Protein 6PYO (pdb70)

Structure (mmCIF, N/CA/C/O backbone):
data_6PYO
#
_entry.id   6PYO
#
_cell.length_a   104.860
_cell.length_b   71.780
_cell.length_c   74.840
_cell.angle_alpha   90.000
_cell.angle_beta   109.761
_cell.angle_gamma   90.000
#
_symmetry.space_group_name_H-M   'C 1 2 1'
#
loop_
_entity.id
_entity.type
_entity.pdbx_description
1 polymer 'cDNA FLJ56608, highly similar to Homo sapiens chloride channel, calcium activated, family member 1 (CLCA1), mRNA'
2 non-polymer 'CALCIUM ION'
3 water water
#
loop_
_atom_site.group_PDB
_atom_site.id
_atom_site.type_symbol
_atom_site.label_atom_id
_atom_site.label_alt_id
_atom_site.label_comp_id
_atom_site.label_asym_id
_atom_site.label_entity_id
_atom_site.label_seq_id
_atom_site.pdbx_PDB_ins_code
_atom_site.Cartn_x
_atom_site.Cartn_y
_atom_site.Cartn_z
_atom_site.occupancy
_atom_site.B_iso_or_equiv
_atom_site.auth_seq_id
_atom_site.auth_comp_id
_atom_site.auth_asym_id
_atom_site.auth_atom_id
_atom_site.pdbx_PDB_model_num
ATOM 1 N N . GLU A 1 1 ? 12.74201 38.23742 10.38453 1.000 37.02960 299 GLU A N 1
ATOM 2 C CA . GLU A 1 1 ? 12.02371 38.73480 9.22268 1.000 34.94053 299 GLU A CA 1
ATOM 3 C C . GLU A 1 1 ? 12.59201 39.98852 8.56763 1.000 37.68906 299 GLU A C 1
ATOM 4 O O . GLU A 1 1 ? 13.35112 40.72772 9.17759 1.000 37.33178 299 GLU A O 1
ATOM 15 N N . THR A 1 2 ? 12.21603 40.22892 7.30936 1.000 34.21295 300 THR A N 1
ATOM 16 C CA . THR A 1 2 ? 12.58549 41.48661 6.69083 1.000 41.04026 300 THR A CA 1
ATOM 17 C C . THR A 1 2 ? 11.79271 42.61218 7.35006 1.000 39.56112 300 THR A C 1
ATOM 18 O O . THR A 1 2 ? 10.84715 42.37884 8.11091 1.000 35.61559 300 THR A O 1
ATOM 29 N N . GLY A 1 3 ? 12.22461 43.85174 7.08458 1.000 40.59237 301 GLY A N 1
ATOM 30 C CA . GLY A 1 3 ? 11.57916 45.00240 7.68434 1.000 42.34805 301 GLY A CA 1
ATOM 31 C C . GLY A 1 3 ? 10.12093 45.12670 7.31706 1.000 41.64540 301 GLY A C 1
ATOM 32 O O . GLY A 1 3 ? 9.34756 45.73224 8.07051 1.000 40.68793 301 GLY A O 1
ATOM 36 N N . ILE A 1 4 ? 9.71253 44.49142 6.22014 1.000 38.14927 302 ILE A N 1
ATOM 37 C CA . ILE A 1 4 ? 8.36783 44.62882 5.68800 1.000 43.04984 302 ILE A CA 1
ATOM 38 C C . ILE A 1 4 ? 7.50511 43.39970 5.92195 1.000 36.14700 302 ILE A C 1
ATOM 39 O O . ILE A 1 4 ? 6.34914 43.40098 5.50322 1.000 32.26554 302 ILE A O 1
ATOM 55 N N . GLY A 1 5 ? 8.00914 42.37951 6.60497 1.000 31.59777 303 GLY A N 1
ATOM 56 C CA . GLY A 1 5 ? 7.17817 41.29279 7.05876 1.000 34.05226 303 GLY A CA 1
ATOM 57 C C . GLY A 1 5 ? 7.27343 40.00221 6.28722 1.000 35.46362 303 GLY A C 1
ATOM 58 O O . GLY A 1 5 ? 6.32234 39.19222 6.33075 1.000 28.31963 303 GLY A O 1
ATOM 62 N N . GLN A 1 6 ? 8.38494 39.78521 5.58321 1.000 35.31815 304 GLN A N 1
ATOM 63 C CA . GLN A 1 6 ? 8.69515 38.52534 4.91847 1.000 33.03855 304 GLN A CA 1
ATOM 64 C C . GLN A 1 6 ? 9.57875 37.66166 5.80299 1.000 28.13407 304 GLN A C 1
ATOM 65 O O . GLN A 1 6 ? 10.54657 38.13736 6.41563 1.000 27.04238 304 GLN A O 1
ATOM 79 N N . ARG A 1 7 ? 9.17259 36.41226 5.92376 1.000 31.99948 305 ARG A N 1
ATOM 80 C CA . ARG A 1 7 ? 9.91353 35.42833 6.68196 1.000 32.30090 305 ARG A CA 1
ATOM 81 C C . ARG A 1 7 ? 11.29709 35.24981 6.08550 1.000 36.45434 305 ARG A C 1
ATOM 82 O O . ARG A 1 7 ? 11.44986 35.22846 4.87584 1.000 32.54623 305 ARG A O 1
ATOM 103 N N . ILE A 1 8 ? 12.29422 35.08072 6.94767 1.000 32.26324 306 ILE A N 1
ATOM 104 C CA . ILE A 1 8 ? 13.64409 34.70498 6.56247 1.000 36.43916 306 ILE A CA 1
ATOM 105 C C . ILE A 1 8 ? 13.93260 33.35584 7.19462 1.000 34.90478 306 ILE A C 1
ATOM 106 O O . ILE A 1 8 ? 13.82163 33.21755 8.40483 1.000 32.86487 306 ILE A O 1
ATOM 122 N N . VAL A 1 9 ? 14.33669 32.38128 6.39762 1.000 31.65684 307 VAL A N 1
ATOM 123 C CA . VAL A 1 9 ? 14.54216 31.02457 6.88189 1.000 34.15516 307 VAL A CA 1
ATOM 124 C C . VAL A 1 9 ? 15.77016 30.47120 6.20369 1.000 36.29927 307 VAL A C 1
ATOM 125 O O . VAL A 1 9 ? 15.93814 30.64686 5.00056 1.000 37.14702 307 VAL A O 1
ATOM 138 N N . CYS A 1 10 ? 16.62697 29.81899 6.97623 1.000 31.23000 308 CYS A N 1
ATOM 139 C CA . CYS A 1 10 ? 17.76831 29.10484 6.45016 1.000 35.31538 308 CYS A CA 1
ATOM 140 C C . CYS A 1 10 ? 17.66793 27.66466 6.90970 1.000 31.08550 308 CYS A C 1
ATOM 141 O O . CYS A 1 10 ? 17.62619 27.39812 8.11003 1.000 36.59906 308 CYS A O 1
ATOM 149 N N . LEU A 1 11 ? 17.55391 26.75639 5.95761 1.000 35.11094 309 LEU A N 1
ATOM 150 C CA . LEU A 1 11 ? 17.72583 25.34777 6.24386 1.000 36.65928 309 LEU A CA 1
ATOM 151 C C . LEU A 1 11 ? 19.19516 25.08914 6.53829 1.000 35.67181 309 LEU A C 1
ATOM 152 O O . LEU A 1 11 ? 20.08301 25.50464 5.77446 1.000 36.46997 309 LEU A O 1
ATOM 168 N N . VAL A 1 12 ? 19.45339 24.40891 7.64098 1.000 33.42742 310 VAL A N 1
ATOM 169 C CA . VAL A 1 12 ? 20.79342 23.98877 8.02296 1.000 40.50234 310 VAL A CA 1
ATOM 170 C C . VAL A 1 12 ? 20.74278 22.47637 8.17839 1.000 35.27493 310 VAL A C 1
ATOM 171 O O . VAL A 1 12 ? 20.04465 21.94584 9.05795 1.000 35.81453 310 VAL A O 1
ATOM 184 N N . LEU A 1 13 ? 21.42163 21.78284 7.26799 1.000 32.88630 311 LEU A N 1
ATOM 185 C CA . LEU A 1 13 ? 21.15525 20.37564 7.01680 1.000 31.76373 311 LEU A CA 1
ATOM 186 C C . LEU A 1 13 ? 22.41848 19.57296 7.31371 1.000 29.82444 311 LEU A C 1
ATOM 187 O O . LEU A 1 13 ? 23.44419 19.76845 6.65482 1.000 31.93958 311 LEU A O 1
ATOM 203 N N . ASP A 1 14 ? 22.30590 18.62902 8.23266 1.000 32.63882 312 ASP A N 1
ATOM 204 C CA . ASP A 1 14 ? 23.40617 17.75125 8.62356 1.000 32.72629 312 ASP A CA 1
ATOM 205 C C . ASP A 1 14 ? 23.58727 16.66300 7.57198 1.000 33.41609 312 ASP A C 1
ATOM 206 O O . ASP A 1 14 ? 22.69607 15.82185 7.38331 1.000 37.77894 312 ASP A O 1
ATOM 215 N N . LYS A 1 15 ? 24.71942 16.69861 6.84491 1.000 38.65419 313 LYS A N 1
ATOM 216 C CA . LYS A 1 15 ? 25.06594 15.63597 5.90945 1.000 37.37125 313 LYS A CA 1
ATOM 217 C C . LYS A 1 15 ? 26.28370 14.83221 6.38639 1.000 43.96173 313 LYS A C 1
ATOM 218 O O . LYS A 1 15 ? 26.97599 14.21656 5.56476 1.000 42.61987 313 LYS A O 1
ATOM 237 N N . SER A 1 16 ? 26.56038 14.82910 7.69221 1.000 41.47874 314 SER A N 1
ATOM 238 C CA . SER A 1 16 ? 27.74798 14.18030 8.24013 1.000 40.18726 314 SER A CA 1
ATOM 239 C C . SER A 1 16 ? 27.60763 12.66414 8.17199 1.000 38.68233 314 SER A C 1
ATOM 240 O O . SER A 1 16 ? 26.53680 12.12664 7.89477 1.000 37.38862 314 SER A O 1
ATOM 247 N N . GLY A 1 17 ? 28.71471 11.95912 8.46984 1.000 45.88900 315 GLY A N 1
ATOM 248 C CA . GLY A 1 17 ? 28.72116 10.51240 8.30451 1.000 35.28552 315 GLY A CA 1
ATOM 249 C C . GLY A 1 17 ? 27.70712 9.78542 9.16620 1.000 34.94830 315 GLY A C 1
ATOM 250 O O . GLY A 1 17 ? 27.14122 8.77247 8.74409 1.000 40.58043 315 GLY A O 1
ATOM 254 N N . SER A 1 18 ? 27.48286 10.26772 10.39892 1.000 40.99898 316 SER A N 1
ATOM 255 C CA . SER A 1 18 ? 26.48265 9.63587 11.25723 1.000 42.15715 316 SER A CA 1
ATOM 256 C C . SER A 1 18 ? 25.12042 9.60684 10.59413 1.000 43.73952 316 SER A C 1
ATOM 257 O O . SER A 1 18 ? 24.30563 8.73191 10.89712 1.000 46.75471 316 SER A O 1
ATOM 264 N N . MET A 1 19 ? 24.83580 10.57918 9.72747 1.000 42.56407 317 MET A N 1
ATOM 265 C CA . MET A 1 19 ? 23.53974 10.63849 9.07129 1.000 42.83407 317 MET A CA 1
ATOM 266 C C . MET A 1 19 ? 23.33250 9.48178 8.11164 1.000 48.91169 317 MET A C 1
ATOM 267 O O . MET A 1 19 ? 22.19800 9.25303 7.68331 1.000 44.59427 317 MET A O 1
ATOM 281 N N . ALA A 1 20 ? 24.39763 8.73839 7.77604 1.000 45.65067 318 ALA A N 1
ATOM 282 C CA . ALA A 1 20 ? 24.24343 7.54603 6.95371 1.000 42.76823 318 ALA A CA 1
ATOM 283 C C . ALA A 1 20 ? 23.55645 6.42744 7.71912 1.000 45.58344 318 ALA A C 1
ATOM 284 O O . ALA A 1 20 ? 23.05823 5.48694 7.09889 1.000 49.28489 318 ALA A O 1
ATOM 291 N N . THR A 1 21 ? 23.50330 6.51551 9.04532 1.000 46.73099 319 THR A N 1
ATOM 292 C CA . THR A 1 21 ? 22.87339 5.47088 9.84348 1.000 61.24656 319 THR A CA 1
ATOM 293 C C . THR A 1 21 ? 21.38442 5.38807 9.55550 1.000 63.03090 319 THR A C 1
ATOM 294 O O . THR A 1 21 ? 20.70225 6.41170 9.44493 1.000 58.86957 319 THR A O 1
ATOM 305 N N . GLY A 1 22 ? 20.87826 4.16009 9.48591 1.000 74.74442 320 GLY A N 1
ATOM 306 C CA . GLY A 1 22 ? 19.45474 3.95170 9.28725 1.000 69.72836 320 GLY A CA 1
ATOM 307 C C . GLY A 1 22 ? 18.93126 4.74282 8.11238 1.000 78.47984 320 GLY A C 1
ATOM 308 O O . GLY A 1 22 ? 19.50853 4.74465 7.01896 1.000 72.85580 320 GLY A O 1
ATOM 312 N N . ASN A 1 23 ? 17.81635 5.43067 8.33706 1.000 79.15712 321 ASN A N 1
ATOM 313 C CA . ASN A 1 23 ? 17.17228 6.23962 7.31437 1.000 72.65915 321 ASN A CA 1
ATOM 314 C C . ASN A 1 23 ? 17.29130 7.72564 7.60766 1.000 62.42053 321 ASN A C 1
ATOM 315 O O . ASN A 1 23 ? 16.49685 8.51788 7.09116 1.000 58.25185 321 ASN A O 1
ATOM 326 N N . ARG A 1 24 ? 18.26785 8.11756 8.43200 1.000 59.29969 322 ARG A N 1
ATOM 327 C CA . ARG A 1 24 ? 18.31360 9.49277 8.90380 1.000 52.95763 322 ARG A CA 1
ATOM 328 C C . ARG A 1 24 ? 18.35300 10.46411 7.74375 1.000 53.36142 322 ARG A C 1
ATOM 329 O O . ARG A 1 24 ? 17.65527 11.48239 7.75719 1.000 47.06528 322 ARG A O 1
ATOM 350 N N . LEU A 1 25 ? 19.18217 10.18170 6.74090 1.000 48.78952 323 LEU A N 1
ATOM 351 C CA . LEU A 1 25 ? 19.31431 11.11804 5.63725 1.000 48.00921 323 LEU A CA 1
ATOM 352 C C . LEU A 1 25 ? 18.04289 11.15816 4.79701 1.000 47.36490 323 LEU A C 1
ATOM 353 O O . LEU A 1 25 ? 17.63414 12.23028 4.34193 1.000 45.82370 323 LEU A O 1
ATOM 369 N N . ASN A 1 26 ? 17.38654 10.00813 4.60542 1.000 52.06647 324 ASN A N 1
ATOM 370 C CA . ASN A 1 26 ? 16.09071 9.99260 3.93090 1.000 52.11301 324 ASN A CA 1
ATOM 371 C C . ASN A 1 26 ? 15.05267 10.80162 4.70698 1.000 52.78665 324 ASN A C 1
ATOM 372 O O . ASN A 1 26 ? 14.27026 11.53959 4.11290 1.000 45.93405 324 ASN A O 1
ATOM 383 N N . ARG A 1 27 ? 15.03648 10.68229 6.03629 1.000 46.58321 325 ARG A N 1
ATOM 384 C CA . ARG A 1 27 ? 14.10509 11.47319 6.82417 1.000 49.60790 325 ARG A CA 1
ATOM 385 C C . ARG A 1 27 ? 14.42774 12.95707 6.73754 1.000 47.23372 325 ARG A C 1
ATOM 386 O O . ARG A 1 27 ? 13.51459 13.79513 6.66077 1.000 45.41159 325 ARG A O 1
ATOM 407 N N . LEU A 1 28 ? 15.71377 13.30834 6.73226 1.000 45.03818 326 LEU A N 1
ATOM 408 C CA . LEU A 1 28 ? 16.07569 14.70250 6.52363 1.000 44.46360 326 LEU A CA 1
ATOM 409 C C . LEU A 1 28 ? 15.53855 15.18476 5.18775 1.000 42.58437 326 LEU A C 1
ATOM 410 O O . LEU A 1 28 ? 14.92954 16.25376 5.10579 1.000 39.76826 326 LEU A O 1
ATOM 426 N N . ASN A 1 29 ? 15.72177 14.38990 4.13524 1.000 43.28568 327 ASN A N 1
ATOM 427 C CA . ASN A 1 29 ? 15.26138 14.80716 2.81446 1.000 44.30411 327 ASN A CA 1
ATOM 428 C C . ASN A 1 29 ? 13.74575 14.91450 2.76330 1.000 44.63601 327 ASN A C 1
ATOM 429 O O . ASN A 1 29 ? 13.21226 15.82664 2.13197 1.000 43.40840 327 ASN A O 1
ATOM 440 N N . GLN A 1 30 ? 13.03882 13.99069 3.41928 1.000 46.40390 328 GLN A N 1
ATOM 441 C CA . GLN A 1 30 ? 11.58593 14.05464 3.49724 1.000 49.16236 328 GLN A CA 1
ATOM 442 C C . GLN A 1 30 ? 11.12854 15.33947 4.17686 1.000 45.78332 328 GLN A C 1
ATOM 443 O O . GLN A 1 30 ? 10.23722 16.04097 3.67896 1.000 37.12774 328 GLN A O 1
ATOM 457 N N . ALA A 1 31 ? 11.72026 15.64707 5.33653 1.000 40.40492 329 ALA A N 1
ATOM 458 C CA . ALA A 1 31 ? 11.35254 16.85119 6.07087 1.000 42.99909 329 ALA A CA 1
ATOM 459 C C . ALA A 1 31 ? 11.67138 18.10289 5.25994 1.000 44.31630 329 ALA A C 1
ATOM 460 O O . ALA A 1 31 ? 10.85489 19.03841 5.19810 1.000 37.99091 329 ALA A O 1
ATOM 467 N N . GLY A 1 32 ? 12.86947 18.14269 4.64832 1.000 38.55015 330 GLY A N 1
ATOM 468 C CA . GLY A 1 32 ? 13.24181 19.26463 3.80223 1.000 35.37649 330 GLY A CA 1
ATOM 469 C C . GLY A 1 32 ? 12.32137 19.42635 2.60388 1.000 37.80642 330 GLY A C 1
ATOM 470 O O . GLY A 1 32 ? 11.95767 20.54070 2.24007 1.000 38.72053 330 GLY A O 1
ATOM 474 N N . GLN A 1 33 ? 11.90338 18.31511 1.99769 1.000 39.02813 331 GLN A N 1
ATOM 475 C CA . GLN A 1 33 ? 11.01674 18.40445 0.84490 1.000 40.81067 331 GLN A CA 1
ATOM 476 C C . GLN A 1 33 ? 9.64941 18.90818 1.24945 1.000 41.22717 331 GLN A C 1
ATOM 477 O O . GLN A 1 33 ? 9.09127 19.77425 0.58515 1.000 37.63610 331 GLN A O 1
ATOM 491 N N . LEU A 1 34 ? 9.09662 18.38010 2.33736 1.000 37.07750 332 LEU A N 1
ATOM 492 C CA . LEU A 1 34 ? 7.84200 18.89376 2.84697 1.000 35.97176 332 LEU A CA 1
ATOM 493 C C . LEU A 1 34 ? 7.92667 20.38158 3.12513 1.000 38.20922 332 LEU A C 1
ATOM 494 O O . LEU A 1 34 ? 7.06022 21.16491 2.70015 1.000 36.07875 332 LEU A O 1
ATOM 510 N N . PHE A 1 35 ? 8.96262 20.79929 3.84827 1.000 34.05605 333 PHE A N 1
ATOM 511 C CA . PHE A 1 35 ? 9.08687 22.21685 4.13479 1.000 36.13016 333 PHE A CA 1
ATOM 512 C C . PHE A 1 35 ? 9.15327 23.04219 2.86345 1.000 33.72420 333 PHE A C 1
ATOM 513 O O . PHE A 1 35 ? 8.45726 24.05780 2.73633 1.000 30.01376 333 PHE A O 1
ATOM 530 N N . LEU A 1 36 ? 10.01090 22.63541 1.92406 1.000 33.28632 334 LEU A N 1
ATOM 531 C CA . LEU A 1 36 ? 10.28004 23.45183 0.73733 1.000 35.62113 334 LEU A CA 1
ATOM 532 C C . LEU A 1 36 ? 9.12019 23.43656 -0.24943 1.000 31.96668 334 LEU A C 1
ATOM 533 O O . LEU A 1 36 ? 8.77864 24.46892 -0.82908 1.000 35.39913 334 LEU A O 1
ATOM 549 N N . LEU A 1 37 ? 8.51048 22.28702 -0.47153 1.000 34.64304 335 LEU A N 1
ATOM 550 C CA . LEU A 1 37 ? 7.48536 22.15483 -1.48921 1.000 39.16064 335 LEU A CA 1
ATOM 551 C C . LEU A 1 37 ? 6.08656 22.49570 -0.98665 1.000 45.10151 335 LEU A C 1
ATOM 552 O O . LEU A 1 37 ? 5.24076 22.86480 -1.80160 1.000 42.61607 335 LEU A O 1
ATOM 568 N N . GLN A 1 38 ? 5.82884 22.43598 0.32311 1.000 44.00647 336 GLN A N 1
ATOM 569 C CA . GLN A 1 38 ? 4.47015 22.64502 0.79942 1.000 45.99878 336 GLN A CA 1
ATOM 570 C C . GLN A 1 38 ? 4.35877 23.67574 1.90930 1.000 44.40537 336 GLN A C 1
ATOM 571 O O . GLN A 1 38 ? 3.40827 24.45684 1.91962 1.000 51.88369 336 GLN A O 1
ATOM 585 N N . THR A 1 39 ? 5.30995 23.72652 2.82338 1.000 38.07316 337 THR A N 1
ATOM 586 C CA . THR A 1 39 ? 5.10304 24.49669 4.03899 1.000 38.57542 337 THR A CA 1
ATOM 587 C C . THR A 1 39 ? 5.49218 25.96481 3.89273 1.000 41.46547 337 THR A C 1
ATOM 588 O O . THR A 1 39 ? 4.68276 26.83835 4.23165 1.000 40.92414 337 THR A O 1
ATOM 599 N N . VAL A 1 40 ? 6.69424 26.26816 3.38703 1.000 30.45045 338 VAL A N 1
ATOM 600 C CA . VAL A 1 40 ? 7.15263 27.65288 3.43037 1.000 31.01757 338 VAL A CA 1
ATOM 601 C C . VAL A 1 40 ? 6.23482 28.46879 2.52186 1.000 33.90860 338 VAL A C 1
ATOM 602 O O . VAL A 1 40 ? 5.78738 27.98322 1.47530 1.000 36.04062 338 VAL A O 1
ATOM 615 N N . GLU A 1 41 ? 5.88113 29.67584 2.96846 1.000 32.99977 339 GLU A N 1
ATOM 616 C CA . GLU A 1 41 ? 4.85217 30.49664 2.33618 1.000 32.34537 339 GLU A CA 1
ATOM 617 C C . GLU A 1 41 ? 5.43692 31.40675 1.25745 1.000 36.61582 339 GLU A C 1
ATOM 618 O O . GLU A 1 41 ? 6.60375 31.82897 1.31437 1.000 33.30898 339 GLU A O 1
ATOM 630 N N . LEU A 1 42 ? 4.58501 31.73378 0.28398 1.000 39.11241 340 LEU A N 1
ATOM 631 C CA . LEU A 1 42 ? 4.88701 32.70465 -0.75545 1.000 32.26842 340 LEU A CA 1
ATOM 632 C C . LEU A 1 42 ? 5.54302 33.94344 -0.16469 1.000 33.11946 340 LEU A C 1
ATOM 633 O O . LEU A 1 42 ? 5.06813 34.49856 0.83014 1.000 33.49655 340 LEU A O 1
ATOM 649 N N . GLY A 1 43 ? 6.61652 34.39050 -0.78611 1.000 29.18999 341 GLY A N 1
ATOM 650 C CA . GLY A 1 43 ? 7.22898 35.63634 -0.39777 1.000 29.20340 341 GLY A CA 1
ATOM 651 C C . GLY A 1 43 ? 8.30386 35.51971 0.64496 1.000 31.50444 341 GLY A C 1
ATOM 652 O O . GLY A 1 43 ? 9.02320 36.49587 0.89182 1.000 36.94606 341 GLY A O 1
ATOM 656 N N . SER A 1 44 ? 8.46910 34.34506 1.22955 1.000 30.68497 342 SER A N 1
ATOM 657 C CA . SER A 1 44 ? 9.56429 34.10102 2.15028 1.000 36.44724 342 SER A CA 1
ATOM 658 C C . SER A 1 44 ? 10.91623 34.07879 1.43728 1.000 39.34092 342 SER A C 1
ATOM 659 O O . SER A 1 44 ? 11.03571 33.58787 0.30620 1.000 33.17551 342 SER A O 1
ATOM 667 N N . TRP A 1 45 ? 11.95486 34.57480 2.15209 1.000 33.80621 343 TRP A N 1
ATOM 668 C CA . TRP A 1 45 ? 13.33805 34.43329 1.76894 1.000 34.98917 343 TRP A CA 1
ATOM 669 C C . TRP A 1 45 ? 13.87628 33.16339 2.40328 1.000 36.83662 343 TRP A C 1
ATOM 670 O O . TRP A 1 45 ? 13.70227 32.94528 3.60334 1.000 35.49659 343 TRP A O 1
ATOM 691 N N . VAL A 1 46 ? 14.57946 32.35479 1.61850 1.000 30.41626 344 VAL A N 1
ATOM 692 C CA . VAL A 1 46 ? 14.93253 31.00851 2.04517 1.000 31.53265 344 VAL A CA 1
ATOM 693 C C . VAL A 1 46 ? 16.31836 30.68996 1.53250 1.000 34.87274 344 VAL A C 1
ATOM 694 O O . VAL A 1 46 ? 16.57812 30.79818 0.32570 1.000 33.83969 344 VAL A O 1
ATOM 707 N N . GLY A 1 47 ? 17.19613 30.26174 2.44130 1.000 35.36642 345 GLY A N 1
ATOM 708 C CA . GLY A 1 47 ? 18.52928 29.83485 2.08544 1.000 34.12269 345 GLY A CA 1
ATOM 709 C C . GLY A 1 47 ? 18.74834 28.41182 2.55757 1.000 30.83608 345 GLY A C 1
ATOM 710 O O . GLY A 1 47 ? 17.91972 27.83497 3.26070 1.000 32.12407 345 GLY A O 1
ATOM 714 N N . MET A 1 48 ? 19.88855 27.84551 2.16711 1.000 35.86122 346 MET A N 1
ATOM 715 C CA . MET A 1 48 ? 20.13525 26.44906 2.47534 1.000 33.50054 346 MET A CA 1
ATOM 716 C C . MET A 1 48 ? 21.62430 26.21931 2.63196 1.000 33.53921 346 MET A C 1
ATOM 717 O O . MET A 1 48 ? 22.42474 26.50355 1.71856 1.000 35.73613 346 MET A O 1
ATOM 731 N N . VAL A 1 49 ? 21.96749 25.67393 3.79164 1.000 33.79018 347 VAL A N 1
ATOM 732 C CA . VAL A 1 49 ? 23.32871 25.31634 4.16774 1.000 38.15231 347 VAL A CA 1
ATOM 733 C C . VAL A 1 49 ? 23.34294 23.83787 4.51862 1.000 32.31596 347 VAL A C 1
ATOM 734 O O . VAL A 1 49 ? 22.49523 23.38680 5.28318 1.000 34.20601 347 VAL A O 1
ATOM 747 N N . THR A 1 50 ? 24.27283 23.07344 3.92608 1.000 32.87365 348 THR A N 1
ATOM 748 C CA . THR A 1 50 ? 24.61694 21.75137 4.43676 1.000 33.15143 348 THR A CA 1
ATOM 749 C C . THR A 1 50 ? 25.88469 21.83187 5.27813 1.000 37.50041 348 THR A C 1
ATOM 750 O O . THR A 1 50 ? 26.66706 22.78136 5.21312 1.000 41.57394 348 THR A O 1
ATOM 761 N N . PHE A 1 51 ? 26.11077 20.81408 6.07540 1.000 35.42123 349 PHE A N 1
ATOM 762 C CA . PHE A 1 51 ? 27.33479 20.88533 6.84810 1.000 36.32981 349 PHE A CA 1
ATOM 763 C C . PHE A 1 51 ? 27.78243 19.46997 7.16815 1.000 39.25531 349 PHE A C 1
ATOM 764 O O . PHE A 1 51 ? 26.94697 18.57865 7.37691 1.000 37.89819 349 PHE A O 1
ATOM 781 N N . ASP A 1 52 ? 29.09705 19.29953 7.12083 1.000 39.82128 350 ASP A N 1
ATOM 782 C CA . ASP A 1 52 ? 29.78019 18.15577 7.80755 1.000 44.14927 350 ASP A CA 1
ATOM 783 C C . ASP A 1 52 ? 30.64993 18.80242 8.88078 1.000 46.69020 350 ASP A C 1
ATOM 784 O O . ASP A 1 52 ? 30.12441 19.45416 9.77918 1.000 42.21221 350 ASP A O 1
ATOM 793 N N . SER A 1 53 ? 31.97568 18.62138 8.81878 1.000 41.02807 351 SER A N 1
ATOM 794 C CA . SER A 1 53 ? 32.91271 19.38210 9.64651 1.000 45.13045 351 SER A CA 1
ATOM 795 C C . SER A 1 53 ? 32.99519 20.84605 9.23344 1.000 37.45510 351 SER A C 1
ATOM 796 O O . SER A 1 53 ? 33.44438 21.67357 10.02616 1.000 46.35021 351 SER A O 1
ATOM 804 N N . ALA A 1 54 ? 32.53420 21.18810 8.03551 1.000 44.84952 352 ALA A N 1
ATOM 805 C CA . ALA A 1 54 ? 32.45348 22.56449 7.56295 1.000 44.23876 352 ALA A CA 1
ATOM 806 C C . ALA A 1 54 ? 31.10120 22.77353 6.88486 1.000 40.06176 352 ALA A C 1
ATOM 807 O O . ALA A 1 54 ? 30.40286 21.81511 6.53559 1.000 39.16540 352 ALA A O 1
ATOM 814 N N . ALA A 1 55 ? 30.74634 24.03116 6.64994 1.000 42.68095 353 ALA A N 1
ATOM 815 C CA . ALA A 1 55 ? 29.45004 24.37251 6.05856 1.000 45.19413 353 ALA A CA 1
ATOM 816 C C . ALA A 1 55 ? 29.57194 24.59973 4.55551 1.000 43.51428 353 ALA A C 1
ATOM 817 O O . ALA A 1 55 ? 30.55899 25.16626 4.08600 1.000 45.52830 353 ALA A O 1
ATOM 824 N N . HIS A 1 56 ? 28.54209 24.19650 3.81127 1.000 38.01936 354 HIS A N 1
ATOM 825 C CA . HIS A 1 56 ? 28.48814 24.37305 2.36397 1.000 42.05490 354 HIS A CA 1
ATOM 826 C C . HIS A 1 56 ? 27.19111 25.09918 2.02436 1.000 41.02660 354 HIS A C 1
ATOM 827 O O . HIS A 1 56 ? 26.09307 24.56505 2.22910 1.000 38.17311 354 HIS A O 1
ATOM 841 N N . VAL A 1 57 ? 27.31112 26.31768 1.50676 1.000 35.78795 355 VAL A N 1
ATOM 842 C CA . VAL A 1 57 ? 26.11593 27.06187 1.09801 1.000 38.81613 355 VAL A CA 1
ATOM 843 C C . VAL A 1 57 ? 25.53694 26.40071 -0.14462 1.000 37.74359 355 VAL A C 1
ATOM 844 O O . VAL A 1 57 ? 26.13678 26.46715 -1.21494 1.000 37.16092 355 VAL A O 1
ATOM 857 N N . GLN A 1 58 ? 24.38912 25.71856 -0.00672 1.000 30.79966 356 GLN A N 1
ATOM 858 C CA . GLN A 1 58 ? 23.71631 25.22521 -1.19446 1.000 28.84668 356 GLN A CA 1
ATOM 859 C C . GLN A 1 58 ? 22.92537 26.33798 -1.87778 1.000 36.63757 356 GLN A C 1
ATOM 860 O O . GLN A 1 58 ? 22.75387 26.32073 -3.09555 1.000 36.51417 356 GLN A O 1
ATOM 874 N N . SER A 1 59 ? 22.42011 27.30492 -1.11962 1.000 39.87716 357 SER A N 1
ATOM 875 C CA . SER A 1 59 ? 21.68542 28.41340 -1.73311 1.000 39.05452 357 SER A CA 1
ATOM 876 C C . SER A 1 59 ? 21.71487 29.62705 -0.81689 1.000 39.93587 357 SER A C 1
ATOM 877 O O . SER A 1 59 ? 21.41498 29.52319 0.38424 1.000 35.88596 357 SER A O 1
ATOM 885 N N . GLU A 1 60 ? 22.13069 30.75629 -1.38535 1.000 37.68279 358 GLU A N 1
ATOM 886 C CA . GLU A 1 60 ? 21.90121 32.04759 -0.78138 1.000 46.17939 358 GLU A CA 1
ATOM 887 C C . GLU A 1 60 ? 20.39606 32.25557 -0.60761 1.000 32.64441 358 GLU A C 1
ATOM 888 O O . GLU A 1 60 ? 19.56106 31.49537 -1.11507 1.000 35.84339 358 GLU A O 1
ATOM 900 N N . LEU A 1 61 ? 20.05076 33.30683 0.09891 1.000 39.42764 359 LEU A N 1
ATOM 901 C CA . LEU A 1 61 ? 18.63922 33.62375 0.25486 1.000 34.21745 359 LEU A CA 1
ATOM 902 C C . LEU A 1 61 ? 18.01549 33.80434 -1.11820 1.000 39.21346 359 LEU A C 1
ATOM 903 O O . LEU A 1 61 ? 18.47566 34.61763 -1.91766 1.000 36.76327 359 LEU A O 1
ATOM 919 N N . ILE A 1 62 ? 16.99601 33.00750 -1.41854 1.0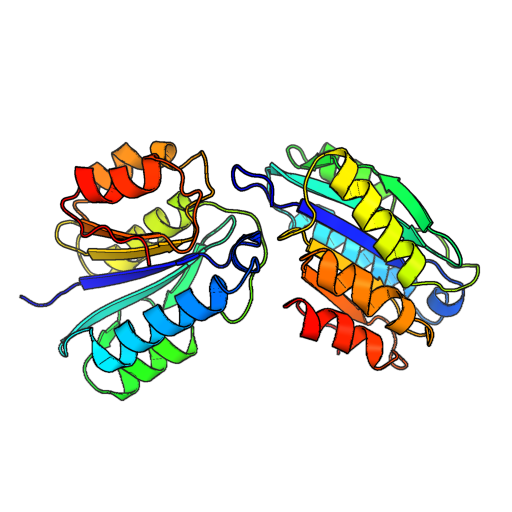00 34.09996 360 ILE A N 1
ATOM 920 C CA . ILE A 1 62 ? 16.13946 33.29307 -2.55323 1.000 38.08800 360 ILE A CA 1
ATOM 921 C C . ILE A 1 62 ? 14.68710 33.33486 -2.08034 1.000 37.00076 360 ILE A C 1
ATOM 922 O O . ILE A 1 62 ? 14.31498 32.73495 -1.06549 1.000 31.32826 360 ILE A O 1
ATOM 938 N N . GLN A 1 63 ? 13.88293 34.10534 -2.79535 1.000 33.69206 361 GLN A N 1
ATOM 939 C CA . GLN A 1 63 ? 12.51606 34.33228 -2.41592 1.000 30.53370 361 GLN A CA 1
ATOM 940 C C . GLN A 1 63 ? 11.61703 33.27079 -3.06916 1.000 31.68297 361 GLN A C 1
ATOM 941 O O . GLN A 1 63 ? 11.84003 32.86188 -4.21392 1.000 32.12287 361 GLN A O 1
ATOM 955 N N . ILE A 1 64 ? 10.64245 32.77835 -2.30746 1.000 32.83447 362 ILE A N 1
ATOM 956 C CA . ILE A 1 64 ? 9.69730 31.77824 -2.80980 1.000 28.64513 362 ILE A CA 1
ATOM 957 C C . ILE A 1 64 ? 8.53060 32.54205 -3.42560 1.000 32.01265 362 ILE A C 1
ATOM 958 O O . ILE A 1 64 ? 7.71522 33.10995 -2.69999 1.000 31.19347 362 ILE A O 1
ATOM 974 N N . ASN A 1 65 ? 8.45797 32.56870 -4.75891 1.000 28.37327 363 ASN A N 1
ATOM 975 C CA . ASN A 1 65 ? 7.34828 33.18925 -5.46591 1.000 34.30956 363 ASN A CA 1
ATOM 976 C C . ASN A 1 65 ? 6.71643 32.27049 -6.49021 1.000 30.25425 363 ASN A C 1
ATOM 977 O O . ASN A 1 65 ? 5.67056 32.61083 -7.04065 1.000 34.94527 363 ASN A O 1
ATOM 988 N N . SER A 1 66 ? 7.32857 31.12368 -6.75592 1.000 37.14295 364 SER A N 1
ATOM 989 C CA . SER A 1 66 ? 6.98099 30.22695 -7.83652 1.000 36.67935 364 SER A CA 1
ATOM 990 C C . SER A 1 66 ? 7.36315 28.82775 -7.38542 1.000 31.48764 364 SER A C 1
ATOM 991 O O . SER A 1 66 ? 8.25060 28.65105 -6.54602 1.000 29.27843 364 SER A O 1
ATOM 999 N N . GLY A 1 67 ? 6.70520 27.84052 -7.97671 1.000 33.68407 365 GLY A N 1
ATOM 1000 C CA . GLY A 1 67 ? 7.05121 26.46027 -7.70832 1.000 34.37587 365 GLY A CA 1
ATOM 1001 C C . GLY A 1 67 ? 8.43207 26.08342 -8.19298 1.000 34.60230 365 GLY A C 1
ATOM 1002 O O . GLY A 1 67 ? 9.05936 25.16828 -7.64671 1.000 38.96640 365 GLY A O 1
ATOM 1006 N N . SER A 1 68 ? 8.93695 26.78998 -9.20919 1.000 38.70654 366 SER A N 1
ATOM 1007 C CA . SER A 1 68 ? 10.31346 26.58227 -9.62777 1.000 42.19569 366 SER A CA 1
ATOM 1008 C C . SER A 1 68 ? 11.28144 26.92747 -8.51597 1.000 40.78150 366 SER A C 1
ATOM 1009 O O . SER A 1 68 ? 12.29414 26.24446 -8.35314 1.000 32.27625 366 SER A O 1
ATOM 1017 N N . ASP A 1 69 ? 10.99386 27.97490 -7.73283 1.000 35.08468 367 ASP A N 1
ATOM 1018 C CA . ASP A 1 69 ? 11.89115 28.29392 -6.60781 1.000 34.08208 367 ASP A CA 1
ATOM 1019 C C . ASP A 1 69 ? 11.90245 27.16453 -5.57523 1.000 38.64763 367 ASP A C 1
ATOM 1020 O O . ASP A 1 69 ? 12.96365 26.76122 -5.07508 1.000 37.45590 367 ASP A O 1
ATOM 1029 N N . ARG A 1 70 ? 10.71850 26.63787 -5.23262 1.000 38.70863 368 ARG A N 1
ATOM 1030 C CA . ARG A 1 70 ? 10.69313 25.50338 -4.32226 1.000 37.93326 368 ARG A CA 1
ATOM 1031 C C . ARG A 1 70 ? 11.52097 24.35326 -4.87316 1.000 39.87872 368 ARG A C 1
ATOM 1032 O O . ARG A 1 70 ? 12.31108 23.74245 -4.14730 1.000 34.98061 368 ARG A O 1
ATOM 1053 N N . ASP A 1 71 ? 11.29661 24.02106 -6.15013 1.000 39.74224 369 ASP A N 1
ATOM 1054 C CA . ASP A 1 71 ? 11.96514 22.88858 -6.79013 1.000 48.37469 369 ASP A CA 1
ATOM 1055 C C . ASP A 1 71 ? 13.47158 23.06670 -6.82256 1.000 42.54892 369 ASP A C 1
ATOM 1056 O O . ASP A 1 71 ? 14.22864 22.11636 -6.60556 1.000 44.00112 369 ASP A O 1
ATOM 1065 N N . THR A 1 72 ? 13.92625 24.25607 -7.17272 1.000 37.24549 370 THR A N 1
ATOM 1066 C CA . THR A 1 72 ? 15.36141 24.47444 -7.24263 1.000 47.70458 370 THR A CA 1
ATOM 1067 C C . THR A 1 72 ? 16.01153 24.33340 -5.86722 1.000 46.81172 370 THR A C 1
ATOM 1068 O O . THR A 1 72 ? 17.14790 23.84678 -5.76296 1.000 40.76200 370 THR A O 1
ATOM 1079 N N . LEU A 1 73 ? 15.31238 24.72408 -4.80017 1.000 41.05935 371 LEU A N 1
ATOM 1080 C CA . LEU A 1 73 ? 15.87109 24.48566 -3.46739 1.000 36.25411 371 LEU A CA 1
ATOM 1081 C C . LEU A 1 73 ? 15.83329 23.00923 -3.11891 1.000 39.22769 371 LEU A C 1
ATOM 1082 O O . LEU A 1 73 ? 16.79195 22.47337 -2.54646 1.000 34.17887 371 LEU A O 1
ATOM 1098 N N . ALA A 1 74 ? 14.72902 22.32410 -3.46555 1.000 39.74409 372 ALA A N 1
ATOM 1099 C CA . ALA A 1 74 ? 14.59981 20.92295 -3.08523 1.000 41.29858 372 ALA A CA 1
ATOM 1100 C C . ALA A 1 74 ? 15.63748 20.05081 -3.78601 1.000 40.82512 372 ALA A C 1
ATOM 1101 O O . ALA A 1 74 ? 16.11426 19.06820 -3.20583 1.000 46.58714 372 ALA A O 1
ATOM 1108 N N . LYS A 1 75 ? 15.99282 20.37713 -5.02780 1.000 41.03138 373 LYS A N 1
ATOM 1109 C CA . LYS A 1 75 ? 17.00863 19.60461 -5.74246 1.000 52.27062 373 LYS A CA 1
ATOM 1110 C C . LYS A 1 75 ? 18.37985 19.68640 -5.08176 1.000 43.62960 373 LYS A C 1
ATOM 1111 O O . LYS A 1 75 ? 19.24549 18.86708 -5.39990 1.000 45.76137 373 LYS A O 1
ATOM 1130 N N . ARG A 1 76 ? 18.59082 20.61323 -4.14679 1.000 39.66416 374 ARG A N 1
ATOM 1131 C CA . ARG A 1 76 ? 19.87730 20.74840 -3.48027 1.000 40.10500 374 ARG A CA 1
ATOM 1132 C C . ARG A 1 76 ? 19.92584 20.07975 -2.11807 1.000 44.12781 374 ARG A C 1
ATOM 1133 O O . ARG A 1 76 ? 20.89850 20.28842 -1.38147 1.000 39.90317 374 ARG A O 1
ATOM 1154 N N . LEU A 1 77 ? 18.89777 19.32819 -1.74522 1.000 36.35748 375 LEU A N 1
ATOM 1155 C CA . LEU A 1 77 ? 18.95511 18.58596 -0.51094 1.000 40.77582 375 LEU A CA 1
ATOM 1156 C C . LEU A 1 77 ? 20.05463 17.52818 -0.61578 1.000 48.61365 375 LEU A C 1
ATOM 1157 O O . LEU A 1 77 ? 20.28586 16.99824 -1.70123 1.000 41.54163 375 LEU A O 1
ATOM 1173 N N . PRO A 1 78 ? 20.76499 17.22782 0.47982 1.000 45.98092 376 PRO A N 1
ATOM 1174 C CA . PRO A 1 78 ? 21.96409 16.36895 0.37525 1.000 44.05544 376 PRO A CA 1
ATOM 1175 C C . PRO A 1 78 ? 21.64070 14.96700 -0.11520 1.000 40.29370 376 PRO A C 1
ATOM 1176 O O . PRO A 1 78 ? 20.76890 14.28817 0.41475 1.000 46.35244 376 PRO A O 1
ATOM 1187 N N . ALA A 1 79 ? 22.39077 14.52151 -1.10985 1.000 52.12898 377 ALA A N 1
ATOM 1188 C CA . ALA A 1 79 ? 22.24144 13.15951 -1.61163 1.000 61.23023 377 ALA A CA 1
ATOM 1189 C C . ALA A 1 79 ? 23.00021 12.12953 -0.76903 1.000 54.40161 377 ALA A C 1
ATOM 1190 O O . ALA A 1 79 ? 22.62714 10.94753 -0.75629 1.000 50.47647 377 ALA A O 1
ATOM 1197 N N . ALA A 1 80 ? 24.03204 12.53996 -0.03664 1.000 48.47226 378 ALA A N 1
ATOM 1198 C CA . ALA A 1 80 ? 24.87251 11.54931 0.62398 1.000 50.37520 378 ALA A CA 1
ATOM 1199 C C . ALA A 1 80 ? 25.43582 12.09728 1.92928 1.000 49.85963 378 ALA A C 1
ATOM 1200 O O . ALA A 1 80 ? 25.58520 13.30736 2.11830 1.000 48.22886 378 ALA A O 1
ATOM 1207 N N . ALA A 1 81 ? 25.79473 11.17274 2.80672 1.000 51.44796 379 ALA A N 1
ATOM 1208 C CA . ALA A 1 81 ? 26.26191 11.47631 4.14667 1.000 48.11524 379 ALA A CA 1
ATOM 1209 C C . ALA A 1 81 ? 27.71424 11.05323 4.27085 1.000 46.94220 379 ALA A C 1
ATOM 1210 O O . ALA A 1 81 ? 28.07146 9.92431 3.91599 1.000 46.98804 379 ALA A O 1
ATOM 1217 N N . SER A 1 82 ? 28.54778 11.97408 4.73655 1.000 46.80539 380 SER A N 1
ATOM 1218 C CA . SER A 1 82 ? 29.96137 11.70177 4.92625 1.000 50.79908 380 SER A CA 1
ATOM 1219 C C . SER A 1 82 ? 30.58104 12.89144 5.64068 1.000 47.78351 380 SER A C 1
ATOM 1220 O O . SER A 1 82 ? 30.06284 14.01008 5.58558 1.000 42.68821 380 SER A O 1
ATOM 1228 N N . GLY A 1 83 ? 31.70633 12.64039 6.29944 1.000 43.28661 381 GLY A N 1
ATOM 1229 C CA . GLY A 1 83 ? 32.47582 13.69646 6.92036 1.000 38.42905 381 GLY A CA 1
ATOM 1230 C C . GLY A 1 83 ? 32.11622 13.84198 8.38037 1.000 35.94237 381 GLY A C 1
ATOM 1231 O O . GLY A 1 83 ? 31.30945 13.09599 8.94282 1.000 35.04097 381 GLY A O 1
ATOM 1235 N N . GLY A 1 84 ? 32.76722 14.80708 9.00870 1.000 33.02916 382 GLY A N 1
ATOM 1236 C CA . GLY A 1 84 ? 32.56482 15.03799 10.41581 1.000 35.78539 382 GLY A CA 1
ATOM 1237 C C . GLY A 1 84 ? 31.39045 15.96756 10.65233 1.000 44.11730 382 GLY A C 1
ATOM 1238 O O . GLY A 1 84 ? 30.65291 16.35154 9.74306 1.000 39.59530 382 GLY A O 1
ATOM 1242 N N . THR A 1 85 ? 31.24054 16.34695 11.90757 1.000 43.48777 383 THR A N 1
ATOM 1243 C CA . THR A 1 85 ? 30.06320 17.03670 12.39075 1.000 41.33291 383 THR A CA 1
ATOM 1244 C C . THR A 1 85 ? 30.46638 18.35314 13.03482 1.000 44.55195 383 THR A C 1
ATOM 1245 O O . THR A 1 85 ? 31.28623 18.36248 13.95554 1.000 42.18817 383 THR A O 1
ATOM 1255 N N . SER A 1 86 ? 29.86475 19.46525 12.56869 1.000 38.73553 384 SER A N 1
ATOM 1256 C CA . SER A 1 86 ? 29.95967 20.73506 13.29368 1.000 39.07173 384 SER A CA 1
ATOM 1257 C C . SER A 1 86 ? 28.64859 21.51492 13.09089 1.000 36.96234 384 SER A C 1
ATOM 1258 O O . SER A 1 86 ? 28.49365 22.27014 12.12845 1.000 36.79741 384 SER A O 1
ATOM 1266 N N . ILE A 1 87 ? 27.71871 21.33558 14.03182 1.000 36.70930 385 ILE A N 1
ATOM 1267 C CA . ILE A 1 87 ? 26.49248 22.13161 14.00779 1.000 40.73799 385 ILE A CA 1
ATOM 1268 C C . ILE A 1 87 ? 26.84585 23.60636 13.97879 1.000 36.04180 385 ILE A C 1
ATOM 1269 O O . ILE A 1 87 ? 26.25310 24.39547 13.23007 1.000 37.68335 385 ILE A O 1
ATOM 1285 N N . CYS A 1 88 ? 27.84387 24.00088 14.77329 1.000 38.85230 386 CYS A N 1
ATOM 1286 C CA . CYS A 1 88 ? 28.15847 25.41545 14.90437 1.000 41.04899 386 CYS A CA 1
ATOM 1287 C C . CYS A 1 88 ? 28.65060 25.99741 13.59896 1.000 41.49975 386 CYS A C 1
ATOM 1288 O O . CYS A 1 88 ? 28.31067 27.14073 13.27204 1.000 43.89157 386 CYS A O 1
ATOM 1295 N N . SER A 1 89 ? 29.43797 25.23262 12.81907 1.000 37.13280 387 SER A N 1
ATOM 1296 C CA . SER A 1 89 ? 29.82503 25.72310 11.49752 1.000 45.53278 387 SER A CA 1
ATOM 1297 C C . SER A 1 89 ? 28.60357 25.98614 10.62523 1.000 36.40069 387 SER A C 1
ATOM 1298 O O . SER A 1 89 ? 28.59053 26.93363 9.82693 1.000 35.29905 387 SER A O 1
ATOM 1306 N N . GLY A 1 90 ? 27.61825 25.07738 10.68089 1.000 34.03985 388 GLY A N 1
ATOM 1307 C CA . GLY A 1 90 ? 26.42682 25.24667 9.88155 1.000 39.18317 388 GLY A CA 1
ATOM 1308 C C . GLY A 1 90 ? 25.62659 26.46957 10.29850 1.000 37.45502 388 GLY A C 1
ATOM 1309 O O . GLY A 1 90 ? 25.14294 27.21537 9.44966 1.000 36.76874 388 GLY A O 1
ATOM 1313 N N . LEU A 1 91 ? 25.51424 26.71493 11.61486 1.000 37.76520 389 LEU A N 1
ATOM 1314 C CA . LEU A 1 91 ? 24.76501 27.88278 12.08280 1.000 35.11154 389 LEU A CA 1
ATOM 1315 C C . LEU A 1 91 ? 25.48947 29.18573 11.75017 1.000 43.13732 389 LEU A C 1
ATOM 1316 O O . LEU A 1 91 ? 24.87109 30.14635 11.27031 1.000 40.46763 389 LEU A O 1
ATOM 1332 N N . ARG A 1 92 ? 26.80170 29.24273 11.96778 1.000 42.62873 390 ARG A N 1
ATOM 1333 C CA . ARG A 1 92 ? 27.55316 30.43795 11.58041 1.000 43.14529 390 ARG A CA 1
ATOM 1334 C C . ARG A 1 92 ? 27.37570 30.72869 10.09842 1.000 42.46065 390 ARG A C 1
ATOM 1335 O O . ARG A 1 92 ? 27.18602 31.88552 9.69198 1.000 43.45772 390 ARG A O 1
ATOM 1356 N N . SER A 1 93 ? 27.46587 29.68718 9.26246 1.000 39.07092 391 SER A N 1
ATOM 1357 C CA . SER A 1 93 ? 27.25829 29.89993 7.83182 1.000 44.02291 391 SER A CA 1
ATOM 1358 C C . SER A 1 93 ? 25.84187 30.40018 7.53077 1.000 38.44809 391 SER A C 1
ATOM 1359 O O . SER A 1 93 ? 25.64895 31.27328 6.67801 1.000 37.62575 391 SER A O 1
ATOM 1367 N N . ALA A 1 94 ? 24.83302 29.86318 8.21831 1.000 40.33607 392 ALA A N 1
ATOM 1368 C CA . ALA A 1 94 ? 23.47300 30.36959 8.03777 1.000 36.80721 392 ALA A CA 1
ATOM 1369 C C . ALA A 1 94 ? 23.39430 31.86081 8.35768 1.000 35.49291 392 ALA A C 1
ATOM 1370 O O . ALA A 1 94 ? 22.78164 32.64959 7.61426 1.000 33.35672 392 ALA A O 1
ATOM 1377 N N . PHE A 1 95 ? 24.00945 32.26615 9.46618 1.000 37.85758 393 PHE A N 1
ATOM 1378 C CA . PHE A 1 95 ? 23.99281 33.67706 9.85004 1.000 42.65944 393 PHE A CA 1
ATOM 1379 C C . PHE A 1 95 ? 24.65155 34.53954 8.78669 1.000 40.17748 393 PHE A C 1
ATOM 1380 O O . PHE A 1 95 ? 24.15308 35.62424 8.45542 1.000 38.34474 393 PHE A O 1
ATOM 1397 N N . THR A 1 96 ? 25.77638 34.08073 8.23828 1.000 40.94852 394 THR A N 1
ATOM 1398 C CA . THR A 1 96 ? 26.40228 34.80570 7.12918 1.000 39.05719 394 THR A CA 1
ATOM 1399 C C . THR A 1 96 ? 25.47979 34.86963 5.91645 1.000 37.46876 394 THR A C 1
ATOM 1400 O O . THR A 1 96 ? 25.40841 35.89680 5.22328 1.000 36.59369 394 THR A O 1
ATOM 1411 N N . VAL A 1 97 ? 24.76645 33.76872 5.63498 1.000 33.01120 395 VAL A N 1
ATOM 1412 C CA . VAL A 1 97 ? 23.89448 33.75867 4.47115 1.000 30.33217 395 VAL A CA 1
ATOM 1413 C C . VAL A 1 97 ? 22.80555 34.80208 4.66041 1.000 36.03537 395 VAL A C 1
ATOM 1414 O O . VAL A 1 97 ? 22.50247 35.58243 3.75114 1.000 37.28921 395 VAL A O 1
ATOM 1427 N N . ILE A 1 98 ? 22.25051 34.87162 5.87497 1.000 35.02075 396 ILE A N 1
ATOM 1428 C CA . ILE A 1 98 ? 21.14967 35.78599 6.12171 1.000 36.34092 396 ILE A CA 1
ATOM 1429 C C . ILE A 1 98 ? 21.64314 37.20837 6.06102 1.000 35.29674 396 ILE A C 1
ATOM 1430 O O . ILE A 1 98 ? 21.04951 38.06560 5.38999 1.000 40.73310 396 ILE A O 1
ATOM 1446 N N . ARG A 1 99 ? 22.75410 37.47185 6.74876 1.000 36.99797 397 ARG A N 1
ATOM 1447 C CA . ARG A 1 99 ? 23.30764 38.80499 6.86059 1.000 43.70910 397 ARG A CA 1
ATOM 1448 C C . ARG A 1 99 ? 23.83889 39.33748 5.56144 1.000 43.14534 397 ARG A C 1
ATOM 1449 O O . ARG A 1 99 ? 24.25222 40.50575 5.53889 1.000 45.66603 397 ARG A O 1
ATOM 1470 N N . LYS A 1 100 ? 23.88830 38.52946 4.49234 1.000 38.26894 398 LYS A N 1
ATOM 1471 C CA . LYS A 1 100 ? 24.18353 39.16844 3.20892 1.000 39.24601 398 LYS A CA 1
ATOM 1472 C C . LYS A 1 100 ? 23.08741 40.15060 2.80622 1.000 48.25886 398 LYS A C 1
ATOM 1473 O O . LYS A 1 100 ? 23.31708 41.00029 1.93805 1.000 43.37110 398 LYS A O 1
ATOM 1492 N N . LYS A 1 101 ? 21.88886 40.04944 3.40857 1.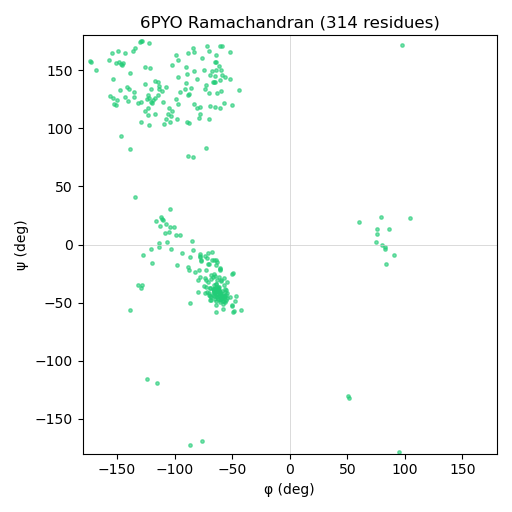000 40.91269 399 LYS A N 1
ATOM 1493 C CA . LYS A 1 101 ? 20.74476 40.87319 3.01824 1.000 43.26983 399 LYS A CA 1
ATOM 1494 C C . LYS A 1 101 ? 20.05184 41.50272 4.21130 1.000 44.67762 399 LYS A C 1
ATOM 1495 O O . LYS A 1 101 ? 19.54923 42.63240 4.10538 1.000 44.34464 399 LYS A O 1
ATOM 1514 N N . TYR A 1 102 ? 20.00367 40.80365 5.33733 1.000 38.85447 400 TYR A N 1
ATOM 1515 C CA . TYR A 1 102 ? 19.08031 41.11699 6.41454 1.000 39.05486 400 TYR A CA 1
ATOM 1516 C C . TYR A 1 102 ? 19.71782 40.84531 7.76722 1.000 40.35174 400 TYR A C 1
ATOM 1517 O O . TYR A 1 102 ? 20.62234 40.00950 7.88465 1.000 41.23633 400 TYR A O 1
ATOM 1535 N N . PRO A 1 103 ? 19.22939 41.50286 8.81443 1.000 46.18563 401 PRO A N 1
ATOM 1536 C CA . PRO A 1 103 ? 19.56323 41.06320 10.17732 1.000 36.57552 401 PRO A CA 1
ATOM 1537 C C . PRO A 1 103 ? 19.02463 39.67083 10.47644 1.000 41.95205 401 PRO A C 1
ATOM 1538 O O . PRO A 1 103 ? 18.07299 39.18496 9.85936 1.000 30.97411 401 PRO A O 1
ATOM 1549 N N . THR A 1 104 ? 19.65819 39.02344 11.45714 1.000 40.02339 402 THR A N 1
ATOM 1550 C CA . THR A 1 104 ? 19.24073 37.70144 11.89207 1.000 35.55343 402 THR A CA 1
ATOM 1551 C C . THR A 1 104 ? 18.17148 37.75040 12.97720 1.000 33.63038 402 THR A C 1
ATOM 1552 O O . THR A 1 104 ? 17.44159 36.76953 13.15585 1.000 36.05887 402 THR A O 1
ATOM 1563 N N . ASP A 1 105 ? 18.01997 38.87279 13.66501 1.000 39.51565 403 ASP A N 1
ATOM 1564 C CA . ASP A 1 105 ? 16.99007 38.97783 14.71399 1.000 45.47277 403 ASP A CA 1
ATOM 1565 C C . ASP A 1 105 ? 15.59203 38.76561 14.12636 1.000 39.71114 403 ASP A C 1
ATOM 1566 O O . ASP A 1 105 ? 15.12984 39.54067 13.28586 1.000 42.39331 403 ASP A O 1
ATOM 1575 N N . GLY A 1 106 ? 14.91205 37.72737 14.58315 1.000 37.20271 404 GLY A N 1
ATOM 1576 C CA . GLY A 1 106 ? 13.64047 37.33332 14.02523 1.000 34.00358 404 GLY A CA 1
ATOM 1577 C C . GLY A 1 106 ? 13.70172 36.48300 12.77421 1.000 34.59272 404 GLY A C 1
ATOM 1578 O O . GLY A 1 106 ? 12.64621 36.08977 12.27239 1.000 37.53916 404 GLY A O 1
ATOM 1582 N N . SER A 1 107 ? 14.89132 36.19311 12.24664 1.000 38.67927 405 SER A N 1
ATOM 1583 C CA . SER A 1 107 ? 15.04531 35.16384 11.22925 1.000 36.41059 405 SER A CA 1
ATOM 1584 C C . SER A 1 107 ? 14.98262 33.77820 11.87073 1.000 35.56611 405 SER A C 1
ATOM 1585 O O . SER A 1 107 ? 15.12489 33.61839 13.08126 1.000 38.05747 405 SER A O 1
ATOM 1593 N N . GLU A 1 108 ? 14.70807 32.77711 11.04338 1.000 35.35320 406 GLU A N 1
ATOM 1594 C CA . GLU A 1 108 ? 14.58370 31.40143 11.47487 1.000 33.63697 406 GLU A CA 1
ATOM 1595 C C . GLU A 1 108 ? 15.65075 30.49689 10.84004 1.000 29.32017 406 GLU A C 1
ATOM 1596 O O . GLU A 1 108 ? 15.99424 30.64763 9.66144 1.000 35.59342 406 GLU A O 1
ATOM 1608 N N . ILE A 1 109 ? 16.16438 29.56232 11.63925 1.000 36.12103 407 ILE A N 1
ATOM 1609 C CA . ILE A 1 109 ? 16.96370 28.42307 11.18202 1.000 32.65463 407 ILE A CA 1
ATOM 1610 C C . ILE A 1 109 ? 16.13301 27.15322 11.39667 1.000 37.59585 407 ILE A C 1
ATOM 1611 O O . ILE A 1 109 ? 15.49360 26.98392 12.44299 1.000 36.06917 407 ILE A O 1
ATOM 1627 N N . VAL A 1 110 ? 16.05693 26.31051 10.37702 1.000 28.66165 408 VAL A N 1
ATOM 1628 C CA . VAL A 1 110 ? 15.50293 24.96585 10.51146 1.000 27.95368 408 VAL A CA 1
ATOM 1629 C C . VAL A 1 110 ? 16.72180 24.03536 10.51970 1.000 38.19958 408 VAL A C 1
ATOM 1630 O O . VAL A 1 110 ? 17.34997 23.80707 9.47432 1.000 32.03955 408 VAL A O 1
ATOM 1643 N N . LEU A 1 111 ? 17.05460 23.51135 11.69088 1.000 31.64784 409 LEU A N 1
ATOM 1644 C CA . LEU A 1 111 ? 18.22626 22.65846 11.91178 1.000 33.11641 409 LEU A CA 1
ATOM 1645 C C . LEU A 1 111 ? 17.79264 21.20073 11.88757 1.000 34.79348 409 LEU A C 1
ATOM 1646 O O . LEU A 1 111 ? 17.11814 20.72605 12.81344 1.000 36.92074 409 LEU A O 1
ATOM 1662 N N . LEU A 1 112 ? 18.15580 20.49143 10.82094 1.000 34.18957 410 LEU A N 1
ATOM 1663 C CA . LEU A 1 112 ? 17.78693 19.09033 10.67256 1.000 34.85940 410 LEU A CA 1
ATOM 1664 C C . LEU A 1 112 ? 19.06893 18.28250 10.94322 1.000 32.85578 410 LEU A C 1
ATOM 1665 O O . LEU A 1 112 ? 20.05679 18.37673 10.18608 1.000 32.95765 410 LEU A O 1
ATOM 1681 N N . THR A 1 113 ? 19.07995 17.54092 12.04544 1.000 35.91468 411 THR A N 1
ATOM 1682 C CA . THR A 1 113 ? 20.32449 16.85327 12.41260 1.000 38.00288 411 THR A CA 1
ATOM 1683 C C . THR A 1 113 ? 20.01052 15.67386 13.30724 1.000 42.04864 411 THR A C 1
ATOM 1684 O O . THR A 1 113 ? 18.97184 15.65390 13.98264 1.000 39.97879 411 THR A O 1
ATOM 1695 N N . ASP A 1 114 ? 20.95711 14.70228 13.35581 1.000 39.96269 412 ASP A N 1
ATOM 1696 C CA . ASP A 1 114 ? 20.86106 13.67332 14.39390 1.000 42.26623 412 ASP A CA 1
ATOM 1697 C C . ASP A 1 114 ? 21.33636 14.18113 15.75297 1.000 41.50464 412 ASP A C 1
ATOM 1698 O O . ASP A 1 114 ? 21.13352 13.50121 16.76762 1.000 48.98104 412 ASP A O 1
ATOM 1707 N N . GLY A 1 115 ? 21.95910 15.35532 15.80802 1.000 38.54990 413 GLY A N 1
ATOM 1708 C CA . GLY A 1 115 ? 22.33774 15.95321 17.07058 1.000 42.70471 413 GLY A CA 1
ATOM 1709 C C . GLY A 1 115 ? 23.54789 15.35968 17.75521 1.000 46.70288 413 GLY A C 1
ATOM 1710 O O . GLY A 1 115 ? 23.85463 15.75749 18.88274 1.000 50.21501 413 GLY A O 1
ATOM 1714 N N . GLU A 1 116 ? 24.28478 14.47175 17.09230 1.000 52.06745 414 GLU A N 1
ATOM 1715 C CA . GLU A 1 116 ? 25.43870 13.79923 17.68772 1.000 41.48277 414 GLU A CA 1
ATOM 1716 C C . GLU A 1 116 ? 26.66037 14.69870 17.54355 1.000 45.98522 414 GLU A C 1
ATOM 1717 O O . GLU A 1 116 ? 27.55231 14.47431 16.72085 1.000 45.23026 414 GLU A O 1
ATOM 1729 N N . ASP A 1 117 ? 26.69115 15.73384 18.38350 1.000 45.51902 415 ASP A N 1
ATOM 1730 C CA . ASP A 1 117 ? 27.70748 16.77982 18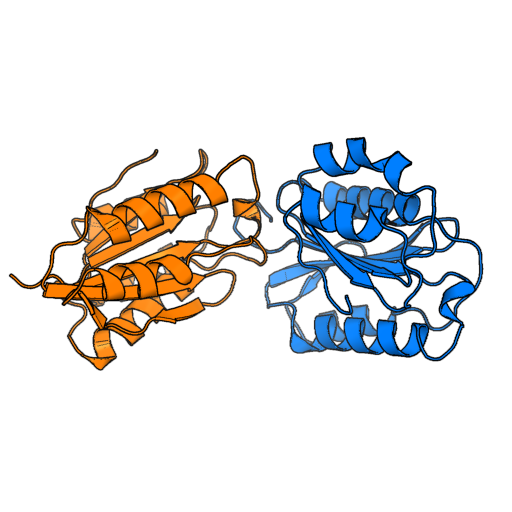.35595 1.000 51.60152 415 ASP A CA 1
ATOM 1731 C C . ASP A 1 117 ? 27.83120 17.33639 19.76758 1.000 59.66128 415 ASP A C 1
ATOM 1732 O O . ASP A 1 117 ? 26.83922 17.82247 20.32393 1.000 55.08366 415 ASP A O 1
ATOM 1741 N N . ASN A 1 118 ? 29.02904 17.25627 20.35452 1.000 57.52996 416 ASN A N 1
ATOM 1742 C CA . ASN A 1 118 ? 29.25034 17.68212 21.73501 1.000 60.07052 416 ASN A CA 1
ATOM 1743 C C . ASN A 1 118 ? 29.97538 19.02344 21.81482 1.000 54.09335 416 ASN A C 1
ATOM 1744 O O . ASN A 1 118 ? 30.48038 19.40497 22.87646 1.000 52.49459 416 ASN A O 1
ATOM 1755 N N . THR A 1 119 ? 30.03357 19.74957 20.70735 1.000 53.76116 417 THR A N 1
ATOM 1756 C CA . THR A 1 119 ? 30.67714 21.05202 20.67180 1.000 53.74771 417 THR A CA 1
ATOM 1757 C C . THR A 1 119 ? 29.68789 22.19207 20.45110 1.000 46.00871 417 THR A C 1
ATOM 1758 O O . THR A 1 119 ? 30.11477 23.30952 20.13446 1.000 46.09490 417 THR A O 1
ATOM 1769 N N . ILE A 1 120 ? 28.39049 21.94297 20.63565 1.000 50.13256 418 ILE A N 1
ATOM 1770 C CA . ILE A 1 120 ? 27.37772 22.93902 20.25860 1.000 56.83923 418 ILE A CA 1
ATOM 1771 C C . ILE A 1 120 ? 27.51569 24.20043 21.09887 1.000 51.79266 418 ILE A C 1
ATOM 1772 O O . ILE A 1 120 ? 27.40561 25.31790 20.57687 1.000 49.80486 418 ILE A O 1
ATOM 1788 N N . SER A 1 121 ? 27.78954 24.04527 22.40684 1.000 55.37844 419 SER A N 1
ATOM 1789 C CA . SER A 1 121 ? 27.92098 25.18532 23.31983 1.000 52.72069 419 SER A CA 1
ATOM 1790 C C . SER A 1 121 ? 28.85285 26.24927 22.77013 1.000 51.12125 419 SER A C 1
ATOM 1791 O O . SER A 1 121 ? 28.70251 27.43589 23.09063 1.000 55.28502 419 SER A O 1
ATOM 1799 N N . GLY A 1 122 ? 29.76460 25.86424 21.88429 1.000 50.33419 420 GLY A N 1
ATOM 1800 C CA . GLY A 1 122 ? 30.72125 26.80585 21.34680 1.000 49.50152 420 GLY A CA 1
ATOM 1801 C C . GLY A 1 122 ? 30.12027 27.92915 20.53399 1.000 59.95803 420 GLY A C 1
ATOM 1802 O O . GLY A 1 122 ? 30.82140 28.90892 20.25778 1.000 57.79723 420 GLY A O 1
ATOM 1806 N N . CYS A 1 123 ? 28.85292 27.82150 20.11465 1.000 51.27111 421 CYS A N 1
ATOM 1807 C CA . CYS A 1 123 ? 28.23696 28.94605 19.41365 1.000 60.00737 421 CYS A CA 1
ATOM 1808 C C . CYS A 1 123 ? 27.09426 29.58620 20.19636 1.000 55.24688 421 CYS A C 1
ATOM 1809 O O . CYS A 1 123 ? 26.48447 30.54381 19.70048 1.000 50.49370 421 CYS A O 1
ATOM 1816 N N . PHE A 1 124 ? 26.80558 29.10022 21.40661 1.000 51.18212 422 PHE A N 1
ATOM 1817 C CA . PHE A 1 124 ? 25.73509 29.66689 22.22285 1.000 54.49786 422 PHE A CA 1
ATOM 1818 C C . PHE A 1 124 ? 25.71805 31.19704 22.19700 1.000 53.76617 422 PHE A C 1
ATOM 1819 O O . PHE A 1 124 ? 24.71606 31.82628 21.82248 1.000 50.58933 422 PHE A O 1
ATOM 1836 N N . ASN A 1 125 ? 26.83486 31.81070 22.57159 1.000 53.63461 423 ASN A N 1
ATOM 1837 C CA . ASN A 1 125 ? 26.93719 33.26538 22.54331 1.000 62.75299 423 ASN A CA 1
ATOM 1838 C C . ASN A 1 125 ? 26.47828 33.82987 21.19904 1.000 56.38748 423 ASN A C 1
ATOM 1839 O O . ASN A 1 125 ? 25.55460 34.64804 21.13446 1.000 51.83785 423 ASN A O 1
ATOM 1850 N N . GLU A 1 126 ? 27.11773 33.39849 20.11128 1.000 53.07374 424 GLU A N 1
ATOM 1851 C CA . GLU A 1 126 ? 26.77790 33.92626 18.79308 1.000 56.00859 424 GLU A CA 1
ATOM 1852 C C . GLU A 1 126 ? 25.29821 33.73898 18.50627 1.000 46.48290 424 GLU A C 1
ATOM 1853 O O . GLU A 1 126 ? 24.63244 34.63957 17.96528 1.000 42.45311 424 GLU A O 1
ATOM 1865 N N . VAL A 1 127 ? 24.76863 32.57789 18.89459 1.000 39.85426 425 VAL A N 1
ATOM 1866 C CA . VAL A 1 127 ? 23.36416 32.27681 18.66656 1.000 50.19355 425 VAL A CA 1
ATOM 1867 C C . VAL A 1 127 ? 22.48877 33.24026 19.45688 1.000 52.25370 425 VAL A C 1
ATOM 1868 O O . VAL A 1 127 ? 21.56384 33.86648 18.90470 1.000 46.49058 425 VAL A O 1
ATOM 1881 N N . LYS A 1 128 ? 22.79609 33.40788 20.75126 1.000 47.63926 426 LYS A N 1
ATOM 1882 C CA . LYS A 1 128 ? 22.03358 34.35628 21.54751 1.000 51.61238 426 LYS A CA 1
ATOM 1883 C C . LYS A 1 128 ? 22.14227 35.73071 20.92202 1.000 50.28434 426 LYS A C 1
ATOM 1884 O O . LYS A 1 128 ? 21.13494 36.43360 20.77952 1.000 48.88671 426 LYS A O 1
ATOM 1903 N N . GLN A 1 129 ? 23.34193 36.09010 20.43986 1.000 47.20440 427 GLN A N 1
ATOM 1904 C CA . GLN A 1 129 ? 23.50825 37.43756 19.91241 1.000 46.45110 427 GLN A CA 1
ATOM 1905 C C . GLN A 1 129 ? 22.72419 37.61354 18.62649 1.000 50.45974 427 GLN A C 1
ATOM 1906 O O . GLN A 1 129 ? 22.32777 38.73740 18.27910 1.000 47.07393 427 GLN A O 1
ATOM 1920 N N . SER A 1 130 ? 22.49159 36.51456 17.90547 1.000 47.15988 428 SER A N 1
ATOM 1921 C CA . SER A 1 130 ? 21.92636 36.65511 16.56821 1.000 43.48408 428 SER A CA 1
ATOM 1922 C C . SER A 1 130 ? 20.47094 37.09551 16.62394 1.000 40.38762 428 SER A C 1
ATOM 1923 O O . SER A 1 130 ? 20.02266 37.81892 15.73341 1.000 40.28848 428 SER A O 1
ATOM 1931 N N . GLY A 1 131 ? 19.73604 36.68064 17.66234 1.000 41.80793 429 GLY A N 1
ATOM 1932 C CA . GLY A 1 131 ? 18.30582 36.88119 17.72816 1.000 45.29466 429 GLY A CA 1
ATOM 1933 C C . GLY A 1 131 ? 17.52263 35.96303 16.82374 1.000 43.83814 429 GLY A C 1
ATOM 1934 O O . GLY A 1 131 ? 16.29686 36.09932 16.74728 1.000 40.29770 429 GLY A O 1
ATOM 1938 N N . ALA A 1 132 ? 18.20454 35.06160 16.10939 1.000 38.59870 430 ALA A N 1
ATOM 1939 C CA . ALA A 1 132 ? 17.55096 34.07081 15.27930 1.000 35.45644 430 ALA A CA 1
ATOM 1940 C C . ALA A 1 132 ? 16.74910 33.11025 16.14680 1.000 36.64656 430 ALA A C 1
ATOM 1941 O O . ALA A 1 132 ? 16.98525 32.96094 17.34447 1.000 40.31232 430 ALA A O 1
ATOM 1948 N N . ILE A 1 133 ? 15.76983 32.48416 15.51468 1.000 38.10404 431 ILE A N 1
ATOM 1949 C CA . ILE A 1 133 ? 14.90887 31.46049 16.09890 1.000 37.44831 431 ILE A CA 1
ATOM 1950 C C . ILE A 1 133 ? 15.39236 30.14602 15.53232 1.000 42.73232 431 ILE A C 1
ATOM 1951 O O . ILE A 1 133 ? 15.33579 29.95709 14.31459 1.000 38.58145 431 ILE A O 1
ATOM 1967 N N . ILE A 1 134 ? 15.87508 29.23771 16.37028 1.000 36.31219 432 ILE A N 1
ATOM 1968 C CA . ILE A 1 134 ? 16.36809 27.95836 15.88082 1.000 32.58097 432 ILE A CA 1
ATOM 1969 C C . ILE A 1 134 ? 15.32516 26.87066 16.15425 1.000 34.82608 432 ILE A C 1
ATOM 1970 O O . ILE A 1 134 ? 15.08219 26.49416 17.30387 1.000 41.49882 432 ILE A O 1
ATOM 1986 N N . HIS A 1 135 ? 14.70148 26.36617 15.08994 1.000 33.12962 433 HIS A N 1
ATOM 1987 C CA . HIS A 1 135 ? 13.89714 25.15145 15.12347 1.000 28.24269 433 HIS A CA 1
ATOM 1988 C C . HIS A 1 135 ? 14.83501 23.97030 14.91387 1.000 40.79134 433 HIS A C 1
ATOM 1989 O O . HIS A 1 135 ? 15.70000 24.00909 14.03081 1.000 39.68219 433 HIS A O 1
ATOM 2003 N N . THR A 1 136 ? 14.67788 22.93411 15.72588 1.000 35.10604 434 THR A N 1
ATOM 2004 C CA . THR A 1 136 ? 15.49770 21.73150 15.63526 1.000 39.49191 434 THR A CA 1
ATOM 2005 C C . THR A 1 136 ? 14.59446 20.53631 15.37069 1.000 43.96699 434 THR A C 1
ATOM 2006 O O . THR A 1 136 ? 13.52694 20.40594 15.97665 1.000 41.99942 434 THR A O 1
ATOM 2017 N N . VAL A 1 137 ? 14.99633 19.70893 14.41601 1.000 37.25207 435 VAL A N 1
ATOM 2018 C CA . VAL A 1 137 ? 14.40321 18.40756 14.16740 1.000 35.32020 435 VAL A CA 1
ATOM 2019 C C . VAL A 1 137 ? 15.50872 17.38368 14.42450 1.000 50.67152 435 VAL A C 1
ATOM 2020 O O . VAL A 1 137 ? 16.52338 17.33577 13.69993 1.000 44.03528 435 VAL A O 1
ATOM 2033 N N . ALA A 1 138 ? 15.33310 16.60229 15.48704 1.000 47.05102 436 ALA A N 1
ATOM 2034 C CA . ALA A 1 138 ? 16.26905 15.55061 15.85511 1.000 51.42613 436 ALA A CA 1
ATOM 2035 C C . ALA A 1 138 ? 15.95346 14.31152 15.03249 1.000 56.95947 436 ALA A C 1
ATOM 2036 O O . ALA A 1 138 ? 14.83532 13.80491 15.08183 1.000 53.30543 436 ALA A O 1
ATOM 2043 N N . LEU A 1 139 ? 16.91679 13.83498 14.24460 1.000 52.72980 437 LEU A N 1
ATOM 2044 C CA . LEU A 1 139 ? 16.66282 12.71704 13.34196 1.000 54.59730 437 LEU A CA 1
ATOM 2045 C C . LEU A 1 139 ? 17.23454 11.40543 13.87015 1.000 52.92606 437 LEU A C 1
ATOM 2046 O O . LEU A 1 139 ? 17.02947 10.35024 13.26416 1.000 55.20556 437 LEU A O 1
ATOM 2062 N N . GLY A 1 140 ? 17.93132 11.44867 14.98610 1.000 51.73646 438 GLY A N 1
ATOM 2063 C CA . GLY A 1 140 ? 18.36717 10.25353 15.65248 1.000 58.55230 438 GLY A CA 1
ATOM 2064 C C . GLY A 1 140 ? 17.95117 10.31760 17.10297 1.000 61.04058 438 GLY A C 1
ATOM 2065 O O . GLY A 1 140 ? 17.42694 11.33694 17.57361 1.000 59.06366 438 GLY A O 1
ATOM 2069 N N . PRO A 1 141 ? 18.19110 9.22948 17.84411 1.000 65.23071 439 PRO A N 1
ATOM 2070 C CA . PRO A 1 141 ? 17.82345 9.18541 19.26721 1.000 62.69799 439 PRO A CA 1
ATOM 2071 C C . PRO A 1 141 ? 18.93664 9.57941 20.22013 1.000 56.56148 439 PRO A C 1
ATOM 2072 O O . PRO A 1 141 ? 18.68148 9.70251 21.42608 1.000 62.71874 439 PRO A O 1
ATOM 2083 N N . SER A 1 142 ? 20.15757 9.77705 19.72569 1.000 54.97122 440 SER A N 1
ATOM 2084 C CA . SER A 1 142 ? 21.29676 10.10506 20.56806 1.000 50.52701 440 SER A CA 1
ATOM 2085 C C . SER A 1 142 ? 21.65916 11.57811 20.47986 1.000 51.14400 440 SER A C 1
ATOM 2086 O O . SER A 1 142 ? 22.83411 11.93810 20.61507 1.000 58.39437 440 SER A O 1
ATOM 2094 N N . ALA A 1 143 ? 20.66932 12.43554 20.24502 1.000 53.74218 441 ALA A N 1
ATOM 2095 C CA . ALA A 1 143 ? 20.91379 13.86988 20.17429 1.000 48.33969 441 ALA A CA 1
ATOM 2096 C C . ALA A 1 143 ? 21.50608 14.38491 21.47647 1.000 47.05148 441 ALA A C 1
ATOM 2097 O O . ALA A 1 143 ? 20.98022 14.11632 22.55730 1.000 58.77018 441 ALA A O 1
ATOM 2104 N N . ALA A 1 144 ? 22.57709 15.16482 21.37578 1.000 45.33165 442 ALA A N 1
ATOM 2105 C CA . ALA A 1 144 ? 23.07765 15.88308 22.54013 1.000 51.87527 442 ALA A CA 1
ATOM 2106 C C . ALA A 1 144 ? 21.93180 16.67686 23.19721 1.000 59.70917 442 ALA A C 1
ATOM 2107 O O . ALA A 1 144 ? 20.95775 17.01911 22.51568 1.000 57.60621 442 ALA A O 1
ATOM 2114 N N . GLN A 1 145 ? 22.13996 17.15654 24.44080 1.000 59.66082 443 GLN A N 1
ATOM 2115 C CA . GLN A 1 145 ? 21.18016 18.05461 25.11388 1.000 62.78837 443 GLN A CA 1
ATOM 2116 C C . GLN A 1 145 ? 21.26572 19.50361 24.61415 1.000 51.67420 443 GLN A C 1
ATOM 2117 O O . GLN A 1 145 ? 20.24859 20.22137 24.58333 1.000 55.66892 443 GLN A O 1
ATOM 2131 N N . GLU A 1 146 ? 22.43768 19.92214 24.14508 1.000 52.81132 444 GLU A N 1
ATOM 2132 C CA . GLU A 1 146 ? 22.60294 21.25701 23.57915 1.000 56.24617 444 GLU A CA 1
ATOM 2133 C C . GLU A 1 146 ? 21.72479 21.53207 22.34337 1.000 51.77220 444 GLU A C 1
ATOM 2134 O O . GLU A 1 146 ? 21.44638 22.69956 22.06841 1.000 50.04314 444 GLU A O 1
ATOM 2146 N N . LEU A 1 147 ? 21.25483 20.50230 21.62695 1.000 53.15824 445 LEU A N 1
ATOM 2147 C CA . LEU A 1 147 ? 20.34198 20.69126 20.49484 1.000 48.04285 445 LEU A CA 1
ATOM 2148 C C . LEU A 1 147 ? 19.01795 21.28886 20.96677 1.000 47.47364 445 LEU A C 1
ATOM 2149 O O . LEU A 1 147 ? 18.60071 22.38233 20.52719 1.000 43.36376 445 LEU A O 1
ATOM 2165 N N . GLU A 1 148 ? 18.35289 20.57568 21.89011 1.000 53.18399 446 GLU A N 1
ATOM 2166 C CA . GLU A 1 148 ? 17.19729 21.13038 22.58845 1.000 48.94400 446 GLU A CA 1
ATOM 2167 C C . GLU A 1 148 ? 17.50696 22.52707 23.09484 1.000 50.18690 446 GLU A C 1
ATOM 2168 O O . GLU A 1 148 ? 16.72042 23.45665 22.90073 1.000 47.43937 446 GLU A O 1
ATOM 2180 N N . GLU A 1 149 ? 18.64764 22.70256 23.75720 1.000 46.34615 447 GLU A N 1
ATOM 2181 C CA . GLU A 1 149 ? 18.90808 24.02527 24.31868 1.000 50.74398 447 GLU A CA 1
ATOM 2182 C C . GLU A 1 149 ? 19.02036 25.09617 23.24034 1.000 51.95037 447 GLU A C 1
ATOM 2183 O O . GLU A 1 149 ? 18.68586 26.26030 23.49043 1.000 49.25955 447 GLU A O 1
ATOM 2195 N N . LEU A 1 150 ? 19.49726 24.74311 22.04187 1.000 45.87656 448 LEU A N 1
ATOM 2196 C CA . LEU A 1 150 ? 19.46272 25.69914 20.94253 1.000 46.46251 448 LEU A CA 1
ATOM 2197 C C . LEU A 1 150 ? 18.04643 26.21113 20.72264 1.000 44.40885 448 LEU A C 1
ATOM 2198 O O . LEU A 1 150 ? 17.82399 27.41768 20.56757 1.000 36.99952 448 LEU A O 1
ATOM 2214 N N . SER A 1 151 ? 17.07931 25.28671 20.66339 1.000 34.23303 449 SER A N 1
ATOM 2215 C CA . SER A 1 151 ? 15.68959 25.70923 20.51963 1.000 44.06940 449 SER A CA 1
ATOM 2216 C C . SER A 1 151 ? 15.19749 26.51745 21.73143 1.000 49.17578 449 SER A C 1
ATOM 2217 O O . SER A 1 151 ? 14.62499 27.61341 21.58813 1.000 41.80612 449 SER A O 1
ATOM 2225 N N . LYS A 1 152 ? 15.37435 25.97418 22.93351 1.000 45.12824 450 LYS A N 1
ATOM 2226 C CA . LYS A 1 152 ? 14.81672 26.61670 24.11965 1.000 49.13407 450 LYS A CA 1
ATOM 2227 C C . LYS A 1 152 ? 15.30258 28.05042 24.26996 1.000 43.12519 450 LYS A C 1
ATOM 2228 O O . LYS A 1 152 ? 14.52634 28.93632 24.64481 1.000 52.10115 450 LYS A O 1
ATOM 2247 N N . MET A 1 153 ? 16.56001 28.31388 23.96167 1.000 43.77676 451 MET A N 1
ATOM 2248 C CA . MET A 1 153 ? 17.09398 29.64627 24.22396 1.000 44.90378 451 MET A CA 1
ATOM 2249 C C . MET A 1 153 ? 16.78602 30.65105 23.12372 1.000 45.38894 451 MET A C 1
ATOM 2250 O O . MET A 1 153 ? 17.17861 31.82296 23.24182 1.000 44.60835 451 MET A O 1
ATOM 2264 N N . THR A 1 154 ? 16.17318 30.21828 22.02895 1.000 43.62088 452 THR A N 1
ATOM 2265 C CA . THR A 1 154 ? 15.87301 31.12284 20.92600 1.000 47.16302 452 THR A CA 1
ATOM 2266 C C . THR A 1 154 ? 14.39350 31.19707 20.62314 1.000 41.43000 452 THR A C 1
ATOM 2267 O O . THR A 1 154 ? 14.00126 31.98255 19.74879 1.000 44.85132 452 THR A O 1
ATOM 2278 N N . GLY A 1 155 ? 13.57299 30.39617 21.30663 1.000 37.52631 453 GLY A N 1
ATOM 2279 C CA . GLY A 1 155 ? 12.15445 30.3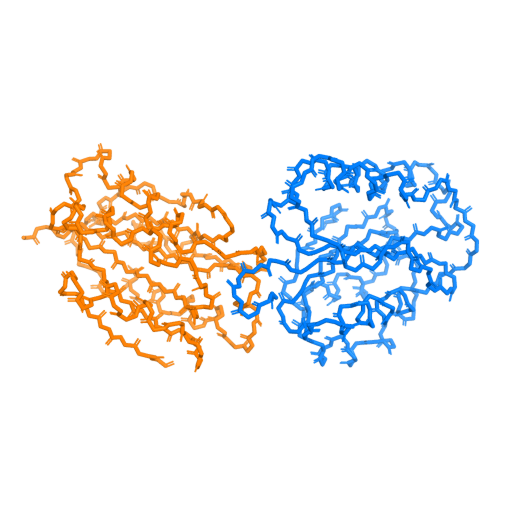7659 21.09825 1.000 46.14560 453 GLY A CA 1
ATOM 2280 C C . GLY A 1 155 ? 11.71803 29.45462 19.99007 1.000 49.81124 453 GLY A C 1
ATOM 2281 O O . GLY A 1 155 ? 10.56191 29.54184 19.55649 1.000 35.85055 453 GLY A O 1
ATOM 2285 N N . GLY A 1 156 ? 12.61441 28.56755 19.50973 1.000 37.84440 454 GLY A N 1
ATOM 2286 C CA . GLY A 1 156 ? 12.31761 27.74737 18.36080 1.000 35.34192 454 GLY A CA 1
ATOM 2287 C C . GLY A 1 156 ? 11.53011 26.54083 18.74746 1.000 35.46716 454 GLY A C 1
ATOM 2288 O O . GLY A 1 156 ? 11.43648 26.21649 19.91645 1.000 40.37586 454 GLY A O 1
ATOM 2292 N N . LEU A 1 157 ? 10.95362 25.87635 17.74642 1.000 34.83579 455 LEU A N 1
ATOM 2293 C CA . LEU A 1 157 ? 10.25278 24.62022 17.98146 1.000 36.61994 455 LEU A CA 1
ATOM 2294 C C . LEU A 1 157 ? 11.19045 23.41671 17.86487 1.000 48.41416 455 LEU A C 1
ATOM 2295 O O . LEU A 1 157 ? 12.13684 23.40568 17.06604 1.000 42.37727 455 LEU A O 1
ATOM 2311 N N . GLN A 1 158 ? 10.90577 22.39816 18.67722 1.000 46.02801 456 GLN A N 1
ATOM 2312 C CA . GLN A 1 158 ? 11.61698 21.12660 18.68234 1.000 53.30149 456 GLN A CA 1
ATOM 2313 C C . GLN A 1 158 ? 10.67471 20.02422 18.22644 1.000 60.03894 456 GLN A C 1
ATOM 2314 O O . GLN A 1 158 ? 9.50759 20.00101 18.62432 1.000 54.67813 456 GLN A O 1
ATOM 2328 N N . THR A 1 159 ? 11.18501 19.09268 17.42343 1.000 56.53502 457 THR A N 1
ATOM 2329 C CA . THR A 1 159 ? 10.37070 17.99656 16.90864 1.000 73.52650 457 THR A CA 1
ATOM 2330 C C . THR A 1 159 ? 11.25204 16.76347 16.71231 1.000 74.81604 457 THR A C 1
ATOM 2331 O O . THR A 1 159 ? 12.48632 16.83779 16.77042 1.000 61.36457 457 THR A O 1
ATOM 2342 N N . TYR A 1 160 ? 10.58321 15.61444 16.50861 1.000 79.26689 458 TYR A N 1
ATOM 2343 C CA . TYR A 1 160 ? 11.16555 14.26925 16.59460 1.000 76.14952 458 TYR A CA 1
ATOM 2344 C C . TYR A 1 160 ? 11.72225 13.99242 17.99476 1.000 91.29694 458 TYR A C 1
ATOM 2345 O O . TYR A 1 160 ? 12.54526 13.08881 18.17078 1.000 86.98018 458 TYR A O 1
ATOM 2363 N N . ALA A 1 161 ? 11.27076 14.75416 18.99678 1.000 91.57091 459 ALA A N 1
ATOM 2364 C CA . ALA A 1 161 ? 11.84250 14.71297 20.34273 1.000 95.86215 459 ALA A CA 1
ATOM 2365 C C . ALA A 1 161 ? 10.81169 15.08784 21.41615 1.000 88.51064 459 ALA A C 1
ATOM 2366 O O . ALA A 1 161 ? 10.97698 16.07241 22.14382 1.000 89.37838 459 ALA A O 1
ATOM 2373 N N . GLY B 1 5 ? -24.17580 47.18889 23.87466 1.000 97.93837 303 GLY B N 1
ATOM 2374 C CA . GLY B 1 5 ? -24.41055 46.52542 25.14284 1.000 119.43454 303 GLY B CA 1
ATOM 2375 C C . GLY B 1 5 ? -23.47530 45.35181 25.34887 1.000 114.69525 303 GLY B C 1
ATOM 2376 O O . GLY B 1 5 ? -22.45211 45.47226 26.01891 1.000 100.55851 303 GLY B O 1
ATOM 2379 N N . GLN B 1 6 ? -23.82947 44.21499 24.75584 1.000 84.78292 304 GLN B N 1
ATOM 2380 C CA . GLN B 1 6 ? -23.00139 43.01210 24.79163 1.000 82.77717 304 GLN B CA 1
ATOM 2381 C C . GLN B 1 6 ? -21.86707 43.12923 23.77241 1.000 73.01681 304 GLN B C 1
ATOM 2382 O O . GLN B 1 6 ? -22.09652 43.04784 22.56067 1.000 60.61082 304 GLN B O 1
ATOM 2396 N N . ARG B 1 7 ? -20.64099 43.29817 24.25417 1.000 58.70012 305 ARG B N 1
ATOM 2397 C CA . ARG B 1 7 ? -19.51091 43.46538 23.35028 1.000 57.85651 305 ARG B CA 1
ATOM 2398 C C . ARG B 1 7 ? -19.23613 42.19074 22.56553 1.000 49.30177 305 ARG B C 1
ATOM 2399 O O . ARG B 1 7 ? -19.47397 41.07494 23.03232 1.000 48.15047 305 ARG B O 1
ATOM 2420 N N . ILE B 1 8 ? -18.73016 42.37746 21.35304 1.000 46.24053 306 ILE B N 1
ATOM 2421 C CA . ILE B 1 8 ? -18.16133 41.31628 20.53381 1.000 40.19421 306 ILE B CA 1
ATOM 2422 C C . ILE B 1 8 ? -16.74092 41.74558 20.23807 1.000 45.19167 306 ILE B C 1
ATOM 2423 O O . ILE B 1 8 ? -16.52921 42.86764 19.76741 1.000 36.31760 306 ILE B O 1
ATOM 2439 N N . VAL B 1 9 ? -15.77573 40.87439 20.54786 1.000 37.75267 307 VAL B N 1
ATOM 2440 C CA . VAL B 1 9 ? -14.35652 41.20012 20.52693 1.000 42.19011 307 VAL B CA 1
ATOM 2441 C C . VAL B 1 9 ? -13.64838 39.99299 19.94674 1.000 40.88981 307 VAL B C 1
ATOM 2442 O O . VAL B 1 9 ? -13.96942 38.85824 20.30862 1.000 43.11876 307 VAL B O 1
ATOM 2455 N N . CYS B 1 10 ? -12.73727 40.22965 19.01417 1.000 37.07414 308 CYS B N 1
ATOM 2456 C CA . CYS B 1 10 ? -11.81100 39.20401 18.54308 1.000 41.77195 308 CYS B CA 1
ATOM 2457 C C . CYS B 1 10 ? -10.40746 39.70425 18.82560 1.000 34.54854 308 CYS B C 1
ATOM 2458 O O . CYS B 1 10 ? -10.04620 40.81547 18.41274 1.000 34.89654 308 CYS B O 1
ATOM 2466 N N . LEU B 1 11 ? -9.64081 38.92101 19.58345 1.000 34.45102 309 LEU B N 1
ATOM 2467 C CA . LEU B 1 11 ? -8.21451 39.14479 19.69512 1.000 37.06840 309 LEU B CA 1
ATOM 2468 C C . LEU B 1 11 ? -7.54111 38.71466 18.40047 1.000 38.23629 309 LEU B C 1
ATOM 2469 O O . LEU B 1 11 ? -7.84155 37.64779 17.86465 1.000 40.61397 309 LEU B O 1
ATOM 2485 N N . VAL B 1 12 ? -6.64080 39.54747 17.89135 1.000 32.67002 310 VAL B N 1
ATOM 2486 C CA . VAL B 1 12 ? -5.90639 39.28564 16.64039 1.000 34.02492 310 VAL B CA 1
ATOM 2487 C C . VAL B 1 12 ? -4.44443 39.50532 16.99734 1.000 35.95434 310 VAL B C 1
ATOM 2488 O O . VAL B 1 12 ? -4.02406 40.64784 17.25459 1.000 33.51322 310 VAL B O 1
ATOM 2501 N N . LEU B 1 13 ? -3.70275 38.40240 17.12551 1.000 32.05771 311 LEU B N 1
ATOM 2502 C CA . LEU B 1 13 ? -2.41207 38.36017 17.80874 1.000 30.62385 311 LEU B CA 1
ATOM 2503 C C . LEU B 1 13 ? -1.30352 37.94190 16.85774 1.000 29.72663 311 LEU B C 1
ATOM 2504 O O . LEU B 1 13 ? -1.37501 36.86658 16.27445 1.000 25.17159 311 LEU B O 1
ATOM 2520 N N . ASP B 1 14 ? -0.26952 38.77762 16.76432 1.000 22.14363 312 ASP B N 1
ATOM 2521 C CA . ASP B 1 14 ? 0.86259 38.56152 15.90987 1.000 25.24194 312 ASP B CA 1
ATOM 2522 C C . ASP B 1 14 ? 1.84412 37.56693 16.57836 1.000 30.95471 312 ASP B C 1
ATOM 2523 O O . ASP B 1 14 ? 2.38595 37.84378 17.65896 1.000 34.32862 312 ASP B O 1
ATOM 2532 N N . LYS B 1 15 ? 2.06324 36.41452 15.94359 1.000 30.11185 313 LYS B N 1
ATOM 2533 C CA . LYS B 1 15 ? 3.06887 35.42292 16.35680 1.000 25.83067 313 LYS B CA 1
ATOM 2534 C C . LYS B 1 15 ? 4.13150 35.28300 15.26768 1.000 33.80014 313 LYS B C 1
ATOM 2535 O O . LYS B 1 15 ? 4.86926 34.28441 15.18382 1.000 30.75697 313 LYS B O 1
ATOM 2554 N N . SER B 1 16 ? 4.22391 36.28180 14.42647 1.000 32.92058 314 SER B N 1
ATOM 2555 C CA . SER B 1 16 ? 5.22538 36.26488 13.38500 1.000 35.29277 314 SER B CA 1
ATOM 2556 C C . SER B 1 16 ? 6.64019 36.28176 13.97556 1.000 31.82926 314 SER B C 1
ATOM 2557 O O . SER B 1 16 ? 6.86984 36.66223 15.13337 1.000 29.86188 314 SER B O 1
ATOM 2564 N N . GLY B 1 17 ? 7.60069 35.92221 13.11706 1.000 35.98216 315 GLY B N 1
ATOM 2565 C CA . GLY B 1 17 ? 8.97537 35.75816 13.54463 1.000 31.42606 315 GLY B CA 1
ATOM 2566 C C . GLY B 1 17 ? 9.58337 36.98359 14.19929 1.000 33.27895 315 GLY B C 1
ATOM 2567 O O . GLY B 1 17 ? 10.36459 36.84842 15.13624 1.000 29.08537 315 GLY B O 1
ATOM 2571 N N . SER B 1 18 ? 9.20706 38.19045 13.74616 1.000 29.96208 316 SER B N 1
ATOM 2572 C CA . SER B 1 18 ? 9.71641 39.42675 14.33550 1.000 33.19614 316 SER B CA 1
ATOM 2573 C C . SER B 1 18 ? 9.24013 39.60343 15.77586 1.000 31.66742 316 SER B C 1
ATOM 2574 O O . SER B 1 18 ? 9.77396 40.44382 16.51308 1.000 31.56393 316 SER B O 1
ATOM 2581 N N . MET B 1 19 ? 8.26537 38.82388 16.19873 1.000 25.64520 317 MET B N 1
ATOM 2582 C CA . MET B 1 19 ? 7.84439 38.91171 17.59553 1.000 33.78057 317 MET B CA 1
ATOM 2583 C C . MET B 1 19 ? 8.80212 38.19113 18.53604 1.000 40.67202 317 MET B C 1
ATOM 2584 O O . MET B 1 19 ? 8.68674 38.38944 19.75250 1.000 33.11865 317 MET B O 1
ATOM 2598 N N . ALA B 1 20 ? 9.76860 37.39899 18.01355 1.000 34.24904 318 ALA B N 1
ATOM 2599 C CA . ALA B 1 20 ? 10.82167 36.89162 18.88500 1.000 35.04772 318 ALA B CA 1
ATOM 2600 C C . ALA B 1 20 ? 11.79052 38.00564 19.27732 1.000 36.27700 318 ALA B C 1
ATOM 2601 O O . ALA B 1 20 ? 12.62549 37.82495 20.15965 1.000 35.79969 318 ALA B O 1
ATOM 2608 N N . THR B 1 21 ? 11.70911 39.16023 18.63563 1.000 33.37924 319 THR B N 1
ATOM 2609 C CA . THR B 1 21 ? 12.66206 40.20796 18.94478 1.000 36.69467 319 THR B CA 1
ATOM 2610 C C . THR B 1 21 ? 12.34210 40.79976 20.30127 1.000 48.84382 319 THR B C 1
ATOM 2611 O O . THR B 1 21 ? 11.16698 41.01583 20.64921 1.000 44.20265 319 THR B O 1
ATOM 2622 N N . GLY B 1 22 ? 13.40229 41.03099 21.07398 1.000 45.06142 320 GLY B N 1
ATOM 2623 C CA . GLY B 1 22 ? 13.25457 41.56260 22.41384 1.000 44.11671 320 GLY B CA 1
ATOM 2624 C C . GLY B 1 22 ? 12.24747 40.76556 23.20292 1.000 46.52855 320 GLY B C 1
ATOM 2625 O O . GLY B 1 22 ? 12.29252 39.53080 23.26995 1.000 48.45286 320 GLY B O 1
ATOM 2629 N N . ASN B 1 23 ? 11.31608 41.48302 23.80963 1.000 42.58829 321 ASN B N 1
ATOM 2630 C CA . ASN B 1 23 ? 10.30349 40.88250 24.66458 1.000 54.54768 321 ASN B CA 1
ATOM 2631 C C . ASN B 1 23 ? 8.92318 40.95831 24.03755 1.000 46.66771 321 ASN B C 1
ATOM 2632 O O . ASN B 1 23 ? 7.91945 40.89942 24.75282 1.000 41.04907 321 ASN B O 1
ATOM 2643 N N . ARG B 1 24 ? 8.85517 41.10482 22.70937 1.000 40.33465 322 ARG B N 1
ATOM 2644 C CA . ARG B 1 24 ? 7.57489 41.41032 22.08349 1.000 44.85562 322 ARG B CA 1
ATOM 2645 C C . ARG B 1 24 ? 6.55232 40.34587 22.41590 1.000 39.60668 322 ARG B C 1
ATOM 2646 O O . ARG B 1 24 ? 5.42499 40.66688 22.78980 1.000 34.81296 322 ARG B O 1
ATOM 2667 N N . LEU B 1 25 ? 6.94162 39.07195 22.33447 1.000 36.18694 323 LEU B N 1
ATOM 2668 C CA . LEU B 1 25 ? 5.93253 38.02868 22.44138 1.000 36.36410 323 LEU B CA 1
ATOM 2669 C C . LEU B 1 25 ? 5.43897 37.92204 23.87072 1.000 45.99529 323 LEU B C 1
ATOM 2670 O O . LEU B 1 25 ? 4.24575 37.70074 24.10188 1.000 37.26678 323 LEU B O 1
ATOM 2686 N N . ASN B 1 26 ? 6.34978 38.10676 24.83625 1.000 42.24097 324 ASN B N 1
ATOM 2687 C CA . ASN B 1 26 ? 5.98579 38.11834 26.24115 1.000 44.17281 324 ASN B CA 1
ATOM 2688 C C . ASN B 1 26 ? 4.99584 39.23656 26.53479 1.000 37.04214 324 ASN B C 1
ATOM 2689 O O . ASN B 1 26 ? 4.01401 39.02754 27.23995 1.000 40.75993 324 ASN B O 1
ATOM 2700 N N . ARG B 1 27 ? 5.27291 40.44262 26.04154 1.000 35.40011 325 ARG B N 1
ATOM 2701 C CA . ARG B 1 27 ? 4.37281 41.56126 26.27994 1.000 40.32063 325 ARG B CA 1
ATOM 2702 C C . ARG B 1 27 ? 3.03367 41.33119 25.60954 1.000 42.43379 325 ARG B C 1
ATOM 2703 O O . ARG B 1 27 ? 1.99008 41.68899 26.16067 1.000 39.62675 325 ARG B O 1
ATOM 2724 N N . LEU B 1 28 ? 3.03159 40.75607 24.41057 1.000 35.35112 326 LEU B N 1
ATOM 2725 C CA . LEU B 1 28 ? 1.75153 40.37978 23.81406 1.000 34.62849 326 LEU B CA 1
ATOM 2726 C C . LEU B 1 28 ? 1.00443 39.41239 24.71741 1.000 31.29572 326 LEU B C 1
ATOM 2727 O O . LEU B 1 28 ? -0.18859 39.56671 24.95029 1.000 31.95462 326 LEU B O 1
ATOM 2743 N N . ASN B 1 29 ? 1.69383 38.40432 25.22989 1.000 34.27113 327 ASN B N 1
ATOM 2744 C CA . ASN B 1 29 ? 1.03554 37.41573 26.06574 1.000 37.69378 327 ASN B CA 1
ATOM 2745 C C . ASN B 1 29 ? 0.53753 38.01468 27.36899 1.000 36.62286 327 ASN B C 1
ATOM 2746 O O . ASN B 1 29 ? -0.51891 37.62132 27.85359 1.000 36.31506 327 ASN B O 1
ATOM 2757 N N . GLN B 1 30 ? 1.30564 38.92963 27.96209 1.000 36.76123 328 GLN B N 1
ATOM 2758 C CA . GLN B 1 30 ? 0.89287 39.61698 29.17876 1.000 40.94333 328 GLN B CA 1
ATOM 2759 C C . GLN B 1 30 ? -0.33082 40.47211 28.91565 1.000 39.41935 328 GLN B C 1
ATOM 2760 O O . GLN B 1 30 ? -1.30368 40.45656 29.68495 1.000 34.42034 328 GLN B O 1
ATOM 2774 N N . ALA B 1 31 ? -0.30044 41.24983 27.82493 1.000 35.10641 329 ALA B N 1
ATOM 2775 C CA . ALA B 1 31 ? -1.48514 42.03045 27.48256 1.000 34.96470 329 ALA B CA 1
ATOM 2776 C C . ALA B 1 31 ? -2.67514 41.11257 27.24811 1.000 40.28960 329 ALA B C 1
ATOM 2777 O O . ALA B 1 31 ? -3.78460 41.36258 27.73854 1.000 37.61766 329 ALA B O 1
ATOM 2784 N N . GLY B 1 32 ? -2.45979 40.03892 26.49525 1.000 34.23747 330 GLY B N 1
ATOM 2785 C CA . GLY B 1 32 ? -3.54878 39.12904 26.18486 1.000 36.44402 330 GLY B CA 1
ATOM 2786 C C . GLY B 1 32 ? -4.14455 38.51455 27.43561 1.000 34.97222 330 GLY B C 1
ATOM 2787 O O . GLY B 1 32 ? -5.35640 38.45241 27.58710 1.000 37.93123 330 GLY B O 1
ATOM 2791 N N . GLN B 1 33 ? -3.28649 38.01220 28.33069 1.000 46.53475 331 GLN B N 1
ATOM 2792 C CA . GLN B 1 33 ? -3.76348 37.41739 29.56924 1.000 40.64712 331 GLN B CA 1
ATOM 2793 C C . GLN B 1 33 ? -4.58498 38.41374 30.36472 1.000 35.69930 331 GLN B C 1
ATOM 2794 O O . GLN B 1 33 ? -5.63873 38.07087 30.88572 1.000 38.88235 331 GLN B O 1
ATOM 2808 N N . LEU B 1 34 ? -4.02873 39.60519 30.58712 1.000 38.93735 332 LEU B N 1
ATOM 2809 C CA . LEU B 1 34 ? -4.72919 40.64282 31.31416 1.000 41.17985 332 LEU B CA 1
ATOM 2810 C C . LEU B 1 34 ? -6.07092 40.93939 30.67805 1.000 43.94721 332 LEU B C 1
ATOM 2811 O O . LEU B 1 34 ? -7.09752 41.04896 31.36873 1.000 37.78108 332 LEU B O 1
ATOM 2827 N N . PHE B 1 35 ? -6.10243 41.02387 29.35701 1.000 33.08089 333 PHE B N 1
ATOM 2828 C CA . PHE B 1 35 ? -7.36655 41.31180 28.70923 1.000 37.17529 333 PHE B CA 1
ATOM 2829 C C . PHE B 1 35 ? -8.36367 40.17502 28.90930 1.000 41.75709 333 PHE B C 1
ATOM 2830 O O . PHE B 1 35 ? -9.55329 40.42478 29.16608 1.000 35.68114 333 PHE B O 1
ATOM 2847 N N . LEU B 1 36 ? -7.90222 38.92247 28.82922 1.000 30.97861 334 LEU B N 1
ATOM 2848 C CA . LEU B 1 36 ? -8.84876 37.80944 28.87323 1.000 29.66807 334 LEU B CA 1
ATOM 2849 C C . LEU B 1 36 ? -9.28597 37.49776 30.30896 1.000 33.59909 334 LEU B C 1
ATOM 2850 O O . LEU B 1 36 ? -10.45254 37.20366 30.55019 1.000 36.67751 334 LEU B O 1
ATOM 2866 N N . LEU B 1 37 ? -8.35638 37.53190 31.25520 1.000 40.76373 335 LEU B N 1
ATOM 2867 C CA . LEU B 1 37 ? -8.58236 37.15941 32.63945 1.000 38.49832 335 LEU B CA 1
ATOM 2868 C C . LEU B 1 37 ? -9.10944 38.30756 33.48942 1.000 42.28257 335 LEU B C 1
ATOM 2869 O O . LEU B 1 37 ? -9.60566 38.06269 34.59668 1.000 46.13181 335 LEU B O 1
ATOM 2885 N N . GLN B 1 38 ? -9.10592 39.53029 32.97179 1.000 42.50678 336 GLN B N 1
ATOM 2886 C CA . GLN B 1 38 ? -9.58948 40.65961 33.74910 1.000 45.14413 336 GLN B CA 1
ATOM 2887 C C . GLN B 1 38 ? -10.43354 41.64354 32.94373 1.000 42.23397 336 GLN B C 1
ATOM 2888 O O . GLN B 1 38 ? -11.58096 41.92475 33.29349 1.000 41.23204 336 GLN B O 1
ATOM 2902 N N . THR B 1 39 ? -9.88997 42.17206 31.85349 1.000 38.66657 337 THR B N 1
ATOM 2903 C CA . THR B 1 39 ? -10.48198 43.36397 31.24649 1.000 41.44160 337 THR B CA 1
ATOM 2904 C C . THR B 1 39 ? -11.83533 43.07245 30.61015 1.000 41.13129 337 THR B C 1
ATOM 2905 O O . THR B 1 39 ? -12.80246 43.82222 30.80663 1.000 43.04016 337 THR B O 1
ATOM 2916 N N . VAL B 1 40 ? -11.92859 42.00559 29.81995 1.000 36.88402 338 VAL B N 1
ATOM 2917 C CA . VAL B 1 40 ? -13.16591 41.78884 29.08405 1.000 39.48890 338 VAL B CA 1
ATOM 2918 C C . VAL B 1 40 ? -14.30923 41.47493 30.04282 1.000 45.02728 338 VAL B C 1
ATOM 2919 O O . VAL B 1 40 ? -14.14956 40.75251 31.04321 1.000 35.32573 338 VAL B O 1
ATOM 2932 N N . GLU B 1 41 ? -15.47276 42.04337 29.74370 1.000 38.12869 339 GLU B N 1
ATOM 2933 C CA . GLU B 1 41 ? -16.60595 41.98727 30.64988 1.000 41.79288 339 GLU B CA 1
ATOM 2934 C C . GLU B 1 41 ? -17.36395 40.67724 30.49533 1.000 44.47534 339 GLU B C 1
ATOM 2935 O O . GLU B 1 41 ? -17.46845 40.10328 29.40947 1.000 39.88757 339 GLU B O 1
ATOM 2947 N N . LEU B 1 42 ? -17.95722 40.24671 31.59495 1.000 43.11447 340 LEU B N 1
ATOM 2948 C CA . LEU B 1 42 ? -18.84112 39.09669 31.58110 1.000 33.60276 340 LEU B CA 1
ATOM 2949 C C . LEU B 1 42 ? -19.95730 39.31389 30.58616 1.000 39.52210 340 LEU B C 1
ATOM 2950 O O . LEU B 1 42 ? -20.45112 40.43055 30.41603 1.000 37.81599 340 LEU B O 1
ATOM 2966 N N . GLY B 1 43 ? -20.36948 38.23580 29.92573 1.000 42.18465 341 GLY B N 1
ATOM 2967 C CA . GLY B 1 43 ? -21.32849 38.33726 28.86161 1.000 38.09291 341 GLY B CA 1
ATOM 2968 C C . GLY B 1 43 ? -20.76472 38.69076 27.48381 1.000 39.77596 341 GLY B C 1
ATOM 2969 O O . GLY B 1 43 ? -21.47422 38.53979 26.48127 1.000 41.08753 341 GL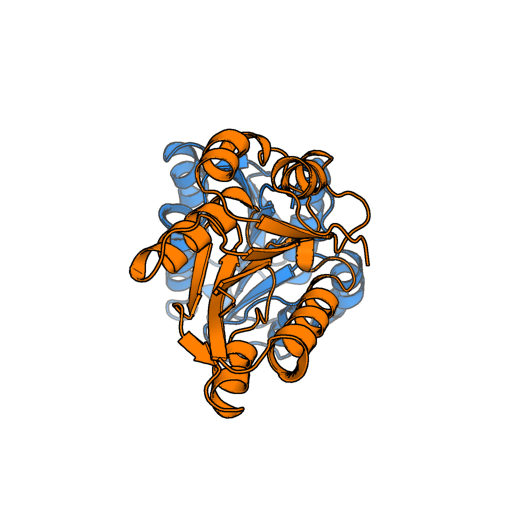Y B O 1
ATOM 2973 N N . SER B 1 44 ? -19.54783 39.20255 27.40128 1.000 40.42982 342 SER B N 1
ATOM 2974 C CA . SER B 1 44 ? -18.97589 39.50110 26.09034 1.000 38.16771 342 SER B CA 1
ATOM 2975 C C . SER B 1 44 ? -18.85135 38.23487 25.24816 1.000 37.22592 342 SER B C 1
ATOM 2976 O O . SER B 1 44 ? -18.70241 37.13644 25.77394 1.000 43.21248 342 SER B O 1
ATOM 2984 N N . TRP B 1 45 ? -18.87408 38.40293 23.91923 1.000 44.97085 343 TRP B N 1
ATOM 2985 C CA . TRP B 1 45 ? -18.48079 37.36713 22.96155 1.000 42.59636 343 TRP B CA 1
ATOM 2986 C C . TRP B 1 45 ? -17.04020 37.63422 22.50928 1.000 42.35438 343 TRP B C 1
ATOM 2987 O O . TRP B 1 45 ? -16.71289 38.73833 22.07170 1.000 38.84449 343 TRP B O 1
ATOM 3008 N N . VAL B 1 46 ? -16.17980 36.63490 22.65395 1.000 37.38662 344 VAL B N 1
ATOM 3009 C CA . VAL B 1 46 ? -14.74668 36.80280 22.49477 1.000 46.25268 344 VAL B CA 1
ATOM 3010 C C . VAL B 1 46 ? -14.26141 35.64628 21.66232 1.000 38.99683 344 VAL B C 1
ATOM 3011 O O . VAL B 1 46 ? -14.63182 34.49874 21.92022 1.000 38.32361 344 VAL B O 1
ATOM 3024 N N . GLY B 1 47 ? -13.48202 35.95458 20.62867 1.000 40.71547 345 GLY B N 1
ATOM 3025 C CA . GLY B 1 47 ? -12.79126 34.93894 19.86623 1.000 36.97361 345 GLY B CA 1
ATOM 3026 C C . GLY B 1 47 ? -11.32895 35.30596 19.74549 1.000 38.69487 345 GLY B C 1
ATOM 3027 O O . GLY B 1 47 ? -10.90307 36.38383 20.17504 1.000 33.59743 345 GLY B O 1
ATOM 3031 N N . MET B 1 48 ? -10.56529 34.38684 19.14242 1.000 35.64786 346 MET B N 1
ATOM 3032 C CA . MET B 1 48 ? -9.13009 34.55145 19.11160 1.000 31.76570 346 MET B CA 1
ATOM 3033 C C . MET B 1 48 ? -8.53650 33.97172 17.82211 1.000 31.97212 346 MET B C 1
ATOM 3034 O O . MET B 1 48 ? -8.79501 32.81898 17.44646 1.000 26.75846 346 MET B O 1
ATOM 3048 N N . VAL B 1 49 ? -7.67515 34.77521 17.21985 1.000 27.43969 347 VAL B N 1
ATOM 3049 C CA . VAL B 1 49 ? -6.97567 34.49034 15.97965 1.000 31.82647 347 VAL B CA 1
ATOM 3050 C C . VAL B 1 49 ? -5.52769 34.90072 16.18719 1.000 32.54760 347 VAL B C 1
ATOM 3051 O O . VAL B 1 49 ? -5.25798 36.03620 16.59934 1.000 32.16370 347 VAL B O 1
ATOM 3064 N N . THR B 1 50 ? -4.58906 33.98324 15.92316 1.000 32.39868 348 THR B N 1
ATOM 3065 C CA . THR B 1 50 ? -3.19516 34.35583 15.85848 1.000 31.06513 348 THR B CA 1
ATOM 3066 C C . THR B 1 50 ? -2.83781 34.43626 14.39235 1.000 36.93467 348 THR B C 1
ATOM 3067 O O . THR B 1 50 ? -3.47122 33.78391 13.54440 1.000 34.65411 348 THR B O 1
ATOM 3078 N N . PHE B 1 51 ? -1.81718 35.23277 14.07557 1.000 30.79524 349 PHE B N 1
ATOM 3079 C CA . PHE B 1 51 ? -1.40178 35.26136 12.67796 1.000 33.28352 349 PHE B CA 1
ATOM 3080 C C . PHE B 1 51 ? 0.10977 35.27581 12.52375 1.000 33.93845 349 PHE B C 1
ATOM 3081 O O . PHE B 1 51 ? 0.86120 35.88639 13.30121 1.000 27.01588 349 PHE B O 1
ATOM 3098 N N . ASP B 1 52 ? 0.53569 34.64859 11.43628 1.000 34.53110 350 ASP B N 1
ATOM 3099 C CA . ASP B 1 52 ? 1.84161 34.90696 10.84611 1.000 33.19551 350 ASP B CA 1
ATOM 3100 C C . ASP B 1 52 ? 1.57457 35.30347 9.39237 1.000 36.44363 350 ASP B C 1
ATOM 3101 O O . ASP B 1 52 ? 0.94990 36.33582 9.13596 1.000 34.23307 350 ASP B O 1
ATOM 3110 N N . SER B 1 53 ? 2.04173 34.49988 8.43620 1.000 34.47070 351 SER B N 1
ATOM 3111 C CA . SER B 1 53 ? 1.66997 34.70914 7.03721 1.000 34.55489 351 SER B CA 1
ATOM 3112 C C . SER B 1 53 ? 0.23442 34.30702 6.74328 1.000 35.07709 351 SER B C 1
ATOM 3113 O O . SER B 1 53 ? -0.34557 34.77422 5.75713 1.000 34.77096 351 SER B O 1
ATOM 3121 N N . ALA B 1 54 ? -0.35192 33.44914 7.57579 1.000 29.44173 352 ALA B N 1
ATOM 3122 C CA . ALA B 1 54 ? -1.74686 33.13923 7.50047 1.000 33.87748 352 ALA B CA 1
ATOM 3123 C C . ALA B 1 54 ? -2.32807 33.27867 8.90704 1.000 32.47642 352 ALA B C 1
ATOM 3124 O O . ALA B 1 54 ? -1.61619 33.52909 9.89743 1.000 33.52546 352 ALA B O 1
ATOM 3131 N N . ALA B 1 55 ? -3.62130 33.14201 8.98545 1.000 28.88226 353 ALA B N 1
ATOM 3132 C CA . ALA B 1 55 ? -4.31018 33.22280 10.25501 1.000 33.80203 353 ALA B CA 1
ATOM 3133 C C . ALA B 1 55 ? -4.53843 31.82766 10.78530 1.000 32.76199 353 ALA B C 1
ATOM 3134 O O . ALA B 1 55 ? -4.59399 30.85765 10.02872 1.000 34.90346 353 ALA B O 1
ATOM 3141 N N . HIS B 1 56 ? -4.74350 31.75742 12.10742 1.000 33.51058 354 HIS B N 1
ATOM 3142 C CA . HIS B 1 56 ? -5.03188 30.52275 12.81333 1.000 35.42641 354 HIS B CA 1
ATOM 3143 C C . HIS B 1 56 ? -6.07883 30.85164 13.85980 1.000 36.58473 354 HIS B C 1
ATOM 3144 O O . HIS B 1 56 ? -5.85274 31.72405 14.70609 1.000 32.12169 354 HIS B O 1
ATOM 3158 N N . VAL B 1 57 ? -7.20811 30.15237 13.80689 1.000 31.21338 355 VAL B N 1
ATOM 3159 C CA . VAL B 1 57 ? -8.33193 30.42710 14.68492 1.000 37.99028 355 VAL B CA 1
ATOM 3160 C C . VAL B 1 57 ? -8.09211 29.60929 15.94445 1.000 37.79916 355 VAL B C 1
ATOM 3161 O O . VAL B 1 57 ? -8.26598 28.39601 15.94954 1.000 38.63162 355 VAL B O 1
ATOM 3174 N N . GLN B 1 58 ? -7.68106 30.29197 17.01138 1.000 36.65833 356 GLN B N 1
ATOM 3175 C CA . GLN B 1 58 ? -7.57095 29.64383 18.31163 1.000 38.79343 356 GLN B CA 1
ATOM 3176 C C . GLN B 1 58 ? -8.93125 29.41752 18.93717 1.000 39.60587 356 GLN B C 1
ATOM 3177 O O . GLN B 1 58 ? -9.13621 28.42153 19.63042 1.000 34.15307 356 GLN B O 1
ATOM 3191 N N . SER B 1 59 ? -9.86092 30.34815 18.73449 1.000 38.50384 357 SER B N 1
ATOM 3192 C CA . SER B 1 59 ? -11.17375 30.18474 19.30852 1.000 37.64169 357 SER B CA 1
ATOM 3193 C C . SER B 1 59 ? -12.18500 30.93703 18.47106 1.000 39.43755 357 SER B C 1
ATOM 3194 O O . SER B 1 59 ? -12.00632 32.13303 18.20767 1.000 31.61914 357 SER B O 1
ATOM 3202 N N . GLU B 1 60 ? -13.22240 30.22150 18.04653 1.000 31.70442 358 GLU B N 1
ATOM 3203 C CA . GLU B 1 60 ? -14.42546 30.86330 17.58036 1.000 46.89180 358 GLU B CA 1
ATOM 3204 C C . GLU B 1 60 ? -15.00844 31.69290 18.71745 1.000 37.93886 358 GLU B C 1
ATOM 3205 O O . GLU B 1 60 ? -14.54857 31.64940 19.85375 1.000 35.07536 358 GLU B O 1
ATOM 3217 N N . LEU B 1 61 ? -16.00250 32.48057 18.37243 1.000 34.74745 359 LEU B N 1
ATOM 3218 C CA . LEU B 1 61 ? -16.62648 33.38039 19.31019 1.000 41.04147 359 LEU B CA 1
ATOM 3219 C C . LEU B 1 61 ? -17.32893 32.57495 20.40815 1.000 41.70360 359 LEU B C 1
ATOM 3220 O O . LEU B 1 61 ? -18.20542 31.74420 20.13757 1.000 36.81312 359 LEU B O 1
ATOM 3236 N N . ILE B 1 62 ? -16.88456 32.75588 21.63562 1.000 37.27079 360 ILE B N 1
ATOM 3237 C CA . ILE B 1 62 ? -17.56022 32.13969 22.76674 1.000 43.71590 360 ILE B CA 1
ATOM 3238 C C . ILE B 1 62 ? -18.00789 33.22708 23.72953 1.000 42.83138 360 ILE B C 1
ATOM 3239 O O . ILE B 1 62 ? -17.37740 34.28264 23.84675 1.000 40.58392 360 ILE B O 1
ATOM 3255 N N . GLN B 1 63 ? -19.07210 32.95074 24.46133 1.000 41.34743 361 GLN B N 1
ATOM 3256 C CA . GLN B 1 63 ? -19.55840 33.92967 25.42214 1.000 44.69945 361 GLN B CA 1
ATOM 3257 C C . GLN B 1 63 ? -18.83669 33.73376 26.75452 1.000 40.62100 361 GLN B C 1
ATOM 3258 O O . GLN B 1 63 ? -18.68611 32.60527 27.23042 1.000 43.95305 361 GLN B O 1
ATOM 3272 N N . ILE B 1 64 ? -18.30023 34.82251 27.29388 1.000 36.62100 362 ILE B N 1
ATOM 3273 C CA . ILE B 1 64 ? -17.66171 34.82215 28.60212 1.000 35.92183 362 ILE B CA 1
ATOM 3274 C C . ILE B 1 64 ? -18.75841 34.70451 29.65299 1.000 44.87625 362 ILE B C 1
ATOM 3275 O O . ILE B 1 64 ? -19.23250 35.72126 30.16863 1.000 37.95434 362 ILE B O 1
ATOM 3291 N N . ASN B 1 65 ? -19.21225 33.48193 29.93288 1.000 43.61616 363 ASN B N 1
ATOM 3292 C CA . ASN B 1 65 ? -20.27491 33.26422 30.91800 1.000 47.99114 363 ASN B CA 1
ATOM 3293 C C . ASN B 1 65 ? -19.75424 32.85944 32.28126 1.000 45.12444 363 ASN B C 1
ATOM 3294 O O . ASN B 1 65 ? -20.49771 32.93357 33.25803 1.000 52.31704 363 ASN B O 1
ATOM 3305 N N . SER B 1 66 ? -18.51457 32.39914 32.34664 1.000 52.26141 364 SER B N 1
ATOM 3306 C CA . SER B 1 66 ? -17.85386 31.98098 33.56893 1.000 52.36790 364 SER B CA 1
ATOM 3307 C C . SER B 1 66 ? -16.39654 32.40341 33.46762 1.000 46.95245 364 S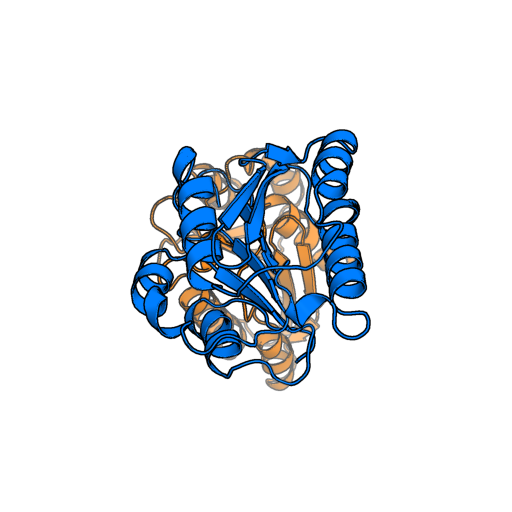ER B C 1
ATOM 3308 O O . SER B 1 66 ? -15.89356 32.70508 32.37985 1.000 41.75825 364 SER B O 1
ATOM 3316 N N . GLY B 1 67 ? -15.70477 32.38226 34.61075 1.000 44.16959 365 GLY B N 1
ATOM 3317 C CA . GLY B 1 67 ? -14.25727 32.53564 34.58803 1.000 46.83614 365 GLY B CA 1
ATOM 3318 C C . GLY B 1 67 ? -13.56060 31.42715 33.81972 1.000 44.33610 365 GLY B C 1
ATOM 3319 O O . GLY B 1 67 ? -12.46728 31.62117 33.26619 1.000 39.85050 365 GLY B O 1
ATOM 3323 N N . SER B 1 68 ? -14.17067 30.24549 33.77405 1.000 44.29178 366 SER B N 1
ATOM 3324 C CA . SER B 1 68 ? -13.52956 29.16465 33.04088 1.000 44.72266 366 SER B CA 1
ATOM 3325 C C . SER B 1 68 ? -13.47581 29.45903 31.53937 1.000 48.45750 366 SER B C 1
ATOM 3326 O O . SER B 1 68 ? -12.55319 28.99304 30.86284 1.000 44.32715 366 SER B O 1
ATOM 3334 N N . ASP B 1 69 ? -14.42180 30.25299 31.01099 1.000 45.05182 367 ASP B N 1
ATOM 3335 C CA . ASP B 1 69 ? -14.36137 30.67638 29.60621 1.000 42.45365 367 ASP B CA 1
ATOM 3336 C C . ASP B 1 69 ? -13.15730 31.57789 29.35068 1.000 43.71862 367 ASP B C 1
ATOM 3337 O O . ASP B 1 69 ? -12.47428 31.46699 28.30738 1.000 46.10454 367 ASP B O 1
ATOM 3346 N N . ARG B 1 70 ? -12.88755 32.48341 30.29290 1.000 41.23819 368 ARG B N 1
ATOM 3347 C CA . ARG B 1 70 ? -11.66482 33.26689 30.23038 1.000 32.91889 368 ARG B CA 1
ATOM 3348 C C . ARG B 1 70 ? -10.46533 32.34584 30.12455 1.000 42.57561 368 ARG B C 1
ATOM 3349 O O . ARG B 1 70 ? -9.57095 32.55780 29.28696 1.000 38.81975 368 ARG B O 1
ATOM 3370 N N . ASP B 1 71 ? -10.43610 31.30466 30.95920 1.000 38.28338 369 ASP B N 1
ATOM 3371 C CA . ASP B 1 71 ? -9.25480 30.43735 30.96275 1.000 42.27130 369 ASP B CA 1
ATOM 3372 C C . ASP B 1 71 ? -9.10803 29.70054 29.64396 1.000 47.60808 369 ASP B C 1
ATOM 3373 O O . ASP B 1 71 ? -7.98921 29.50498 29.15989 1.000 43.67554 369 ASP B O 1
ATOM 3382 N N . THR B 1 72 ? -10.22988 29.21036 29.10630 1.000 48.34608 370 THR B N 1
ATOM 3383 C CA . THR B 1 72 ? -10.23008 28.56975 27.79921 1.000 50.69027 370 THR B CA 1
ATOM 3384 C C . THR B 1 72 ? -9.52847 29.44147 26.77185 1.000 42.58200 370 THR B C 1
ATOM 3385 O O . THR B 1 72 ? -8.63075 28.99076 26.05104 1.000 45.76209 370 THR B O 1
ATOM 3396 N N . LEU B 1 73 ? -9.94084 30.69985 26.67537 1.000 45.20914 371 LEU B N 1
ATOM 3397 C CA . LEU B 1 73 ? -9.26832 31.58788 25.73797 1.000 39.92894 371 LEU B CA 1
ATOM 3398 C C . LEU B 1 73 ? -7.80164 31.76562 26.09244 1.000 40.82594 371 LEU B C 1
ATOM 3399 O O . LEU B 1 73 ? -6.92726 31.68213 25.21587 1.000 35.57920 371 LEU B O 1
ATOM 3415 N N . ALA B 1 74 ? -7.50316 32.01805 27.37429 1.000 36.38383 372 ALA B N 1
ATOM 3416 C CA . ALA B 1 74 ? -6.14138 32.36454 27.75398 1.000 36.64395 372 ALA B CA 1
ATOM 3417 C C . ALA B 1 74 ? -5.17064 31.20606 27.50998 1.000 38.65913 372 ALA B C 1
ATOM 3418 O O . ALA B 1 74 ? -3.98399 31.43706 27.25361 1.000 34.44089 372 ALA B O 1
ATOM 3425 N N . LYS B 1 75 ? -5.64846 29.96576 27.54647 1.000 36.07889 373 LYS B N 1
ATOM 3426 C CA . LYS B 1 75 ? -4.73649 28.84999 27.32529 1.000 39.73137 373 LYS B CA 1
ATOM 3427 C C . LYS B 1 75 ? -4.27958 28.75802 25.86975 1.000 41.38427 373 LYS B C 1
ATOM 3428 O O . LYS B 1 75 ? -3.37421 27.97413 25.57053 1.000 35.50866 373 LYS B O 1
ATOM 3447 N N . ARG B 1 76 ? -4.85219 29.55856 24.96945 1.000 36.37467 374 ARG B N 1
ATOM 3448 C CA . ARG B 1 76 ? -4.52501 29.48428 23.55438 1.000 36.54047 374 ARG B CA 1
ATOM 3449 C C . ARG B 1 76 ? -3.70331 30.66760 23.07323 1.000 45.14567 374 ARG B C 1
ATOM 3450 O O . ARG B 1 76 ? -3.44800 30.77784 21.86188 1.000 40.54186 374 ARG B O 1
ATOM 3471 N N . LEU B 1 77 ? -3.22019 31.49665 23.99384 1.000 35.02999 375 LEU B N 1
ATOM 3472 C CA . LEU B 1 77 ? -2.28728 32.56019 23.64266 1.000 40.98146 375 LEU B CA 1
ATOM 3473 C C . LEU B 1 77 ? -1.00976 32.00239 23.00103 1.000 41.18142 375 LEU B C 1
ATOM 3474 O O . LEU B 1 77 ? -0.52126 30.92462 23.38765 1.000 37.33937 375 LEU B O 1
ATOM 3490 N N . PRO B 1 78 ? -0.41396 32.72267 22.04649 1.000 40.60450 376 PRO B N 1
ATOM 3491 C CA . PRO B 1 78 ? 0.66987 32.13459 21.22886 1.000 42.06605 376 PRO B CA 1
ATOM 3492 C C . PRO B 1 78 ? 1.93723 31.90041 22.03617 1.000 40.43770 376 PRO B C 1
ATOM 3493 O O . PRO B 1 78 ? 2.55264 32.84096 22.53465 1.000 41.06538 376 PRO B O 1
ATOM 3504 N N . ALA B 1 79 ? 2.35672 30.64133 22.11901 1.000 38.03282 377 ALA B N 1
ATOM 3505 C CA . ALA B 1 79 ? 3.56890 30.33980 22.88782 1.000 47.37179 377 ALA B CA 1
ATOM 3506 C C . ALA B 1 79 ? 4.86186 30.65815 22.13522 1.000 45.68049 377 ALA B C 1
ATOM 3507 O O . ALA B 1 79 ? 5.90754 30.84033 22.77138 1.000 40.62910 377 ALA B O 1
ATOM 3514 N N . ALA B 1 80 ? 4.82870 30.73324 20.80943 1.000 40.16898 378 ALA B N 1
ATOM 3515 C CA . ALA B 1 80 ? 6.06435 30.84955 20.04662 1.000 36.84781 378 ALA B CA 1
ATOM 3516 C C . ALA B 1 80 ? 5.87842 31.71856 18.80968 1.000 34.51563 378 ALA B C 1
ATOM 3517 O O . ALA B 1 80 ? 4.77821 31.83536 18.26305 1.000 41.34633 378 ALA B O 1
ATOM 3524 N N . ALA B 1 81 ? 6.99030 32.30866 18.36898 1.000 36.51197 379 ALA B N 1
ATOM 3525 C CA . ALA B 1 81 ? 7.05898 33.21003 17.23337 1.000 34.42115 379 ALA B CA 1
ATOM 3526 C C . ALA B 1 81 ? 7.73904 32.48652 16.06898 1.000 37.88906 379 ALA B C 1
ATOM 3527 O O . ALA B 1 81 ? 8.71197 31.75350 16.27551 1.000 33.40583 379 ALA B O 1
ATOM 3534 N N . SER B 1 82 ? 7.16711 32.62938 14.87191 1.000 30.54112 380 SER B N 1
ATOM 3535 C CA . SER B 1 82 ? 7.68844 32.07735 13.62575 1.000 41.23524 380 SER B CA 1
ATOM 3536 C C . SER B 1 82 ? 6.82260 32.60113 12.48668 1.000 35.68748 380 SER B C 1
ATOM 3537 O O . SER B 1 82 ? 5.66189 32.96513 12.67704 1.000 33.22322 380 SER B O 1
ATOM 3545 N N . GLY B 1 83 ? 7.39350 32.59038 11.30286 1.000 36.59655 381 GLY B N 1
ATOM 3546 C CA . GLY B 1 83 ? 6.63732 32.87556 10.10801 1.000 38.94117 381 GLY B CA 1
ATOM 3547 C C . GLY B 1 83 ? 6.79324 34.31418 9.66412 1.000 35.15505 381 GLY B C 1
ATOM 3548 O O . GLY B 1 83 ? 7.40151 35.15731 10.33275 1.000 36.37817 381 GLY B O 1
ATOM 3552 N N . GLY B 1 84 ? 6.25911 34.56538 8.47781 1.000 32.15303 382 GLY B N 1
ATOM 3553 C CA . GLY B 1 84 ? 6.07939 35.89788 7.96141 1.000 29.55230 382 GLY B CA 1
ATOM 3554 C C . GLY B 1 84 ? 4.90110 36.58544 8.61097 1.000 28.05993 382 GLY B C 1
ATOM 3555 O O . GLY B 1 84 ? 4.30501 36.10359 9.57030 1.000 30.21329 382 GLY B O 1
ATOM 3559 N N . THR B 1 85 ? 4.52844 37.72314 8.03360 1.000 30.32331 383 THR B N 1
ATOM 3560 C CA . THR B 1 85 ? 3.58986 38.64308 8.66994 1.000 32.84717 383 THR B CA 1
ATOM 3561 C C . THR B 1 85 ? 2.52751 39.04539 7.67960 1.000 34.13858 383 THR B C 1
ATOM 3562 O O . THR B 1 85 ? 2.85682 39.56287 6.62458 1.000 27.79848 383 THR B O 1
ATOM 3572 N N . SER B 1 86 ? 1.22915 38.78162 8.02170 1.000 32.23755 384 SER B N 1
ATOM 3573 C CA . SER B 1 86 ? 0.07063 39.29826 7.26894 1.000 34.81354 384 SER B CA 1
ATOM 3574 C C . SER B 1 86 ? -0.98713 39.72873 8.29178 1.000 29.61569 384 SER B C 1
ATOM 3575 O O . SER B 1 86 ? -1.91325 38.97950 8.64205 1.000 28.38824 384 SER B O 1
ATOM 3583 N N . ILE B 1 87 ? -0.81351 40.93773 8.81098 1.000 27.76152 385 ILE B N 1
ATOM 3584 C CA . ILE B 1 87 ? -1.86158 41.55237 9.63494 1.000 36.05902 385 ILE B CA 1
ATOM 3585 C C . ILE B 1 87 ? -3.21401 41.39583 8.96460 1.000 32.92055 385 ILE B C 1
ATOM 3586 O O . ILE B 1 87 ? -4.20021 41.06333 9.61736 1.000 34.17183 385 ILE B O 1
ATOM 3602 N N . CYS B 1 88 ? -3.28591 41.64796 7.64749 1.000 34.76269 386 CYS B N 1
ATOM 3603 C CA . CYS B 1 88 ? -4.59042 41.61495 6.99052 1.000 34.86548 386 CYS B CA 1
ATOM 3604 C C . CYS B 1 88 ? -5.18513 40.21463 7.03366 1.000 34.66495 386 CYS B C 1
ATOM 3605 O O . CYS B 1 88 ? -6.39459 40.07321 7.13865 1.000 33.15884 386 CYS B O 1
ATOM 3612 N N . SER B 1 89 ? -4.36526 39.16178 6.96693 1.000 32.70854 387 SER B N 1
ATOM 3613 C CA . SER B 1 89 ? -4.91895 37.81522 7.10131 1.000 26.77280 387 SER B CA 1
ATOM 3614 C C . SER B 1 89 ? -5.55815 37.62665 8.46949 1.000 28.08839 387 SER B C 1
ATOM 3615 O O . SER B 1 89 ? -6.57487 36.93163 8.60559 1.000 29.44972 387 SER B O 1
ATOM 3623 N N . GLY B 1 90 ? -4.94433 38.21833 9.49671 1.000 27.08613 388 GLY B N 1
ATOM 3624 C CA . GLY B 1 90 ? -5.46157 38.08983 10.85000 1.000 31.63733 388 GLY B CA 1
ATOM 3625 C C . GLY B 1 90 ? -6.76082 38.85413 11.02000 1.000 28.49982 388 GLY B C 1
ATOM 3626 O O . GLY B 1 90 ? -7.73566 38.33942 11.57532 1.000 35.65991 388 GLY B O 1
ATOM 3630 N N . LEU B 1 91 ? -6.80786 40.07920 10.48631 1.000 31.06352 389 LEU B N 1
ATOM 3631 C CA . LEU B 1 91 ? -8.04879 40.87407 10.53498 1.000 33.16996 389 LEU B CA 1
ATOM 3632 C C . LEU B 1 91 ? -9.17434 40.23770 9.70492 1.000 30.37497 389 LEU B C 1
ATOM 3633 O O . LEU B 1 91 ? -10.32624 40.18579 10.14766 1.000 33.71959 389 LEU B O 1
ATOM 3649 N N . ARG B 1 92 ? -8.87389 39.77148 8.49523 1.000 31.08067 390 ARG B N 1
ATOM 3650 C CA . ARG B 1 92 ? -9.90997 39.15863 7.64886 1.000 28.69802 390 ARG B CA 1
ATOM 3651 C C . ARG B 1 92 ? -10.48025 37.89029 8.28063 1.000 27.30160 390 ARG B C 1
ATOM 3652 O O . ARG B 1 92 ? -11.70151 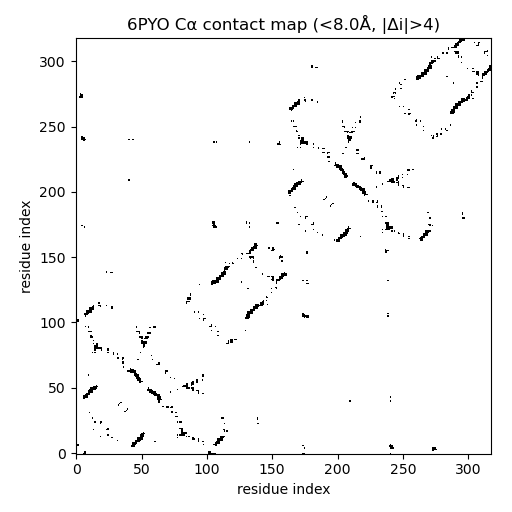37.61995 8.22490 1.000 32.53333 390 ARG B O 1
ATOM 3673 N N . SER B 1 93 ? -9.60065 37.09270 8.89168 1.000 30.92362 391 SER B N 1
ATOM 3674 C CA . SER B 1 93 ? -10.02451 35.89956 9.58811 1.000 25.62333 391 SER B CA 1
ATOM 3675 C C . SER B 1 93 ? -10.87602 36.24429 10.80345 1.000 25.39874 391 SER B C 1
ATOM 3676 O O . SER B 1 93 ? -11.82699 35.52955 11.10654 1.000 28.97850 391 SER B O 1
ATOM 3684 N N . ALA B 1 94 ? -10.50551 37.28826 11.54064 1.000 30.61334 392 ALA B N 1
ATOM 3685 C CA . ALA B 1 94 ? -11.35529 37.74948 12.63071 1.000 32.03865 392 ALA B CA 1
ATOM 3686 C C . ALA B 1 94 ? -12.73821 38.09705 12.11844 1.000 30.62350 392 ALA B C 1
ATOM 3687 O O . ALA B 1 94 ? -13.74666 37.76129 12.75871 1.000 35.40294 392 ALA B O 1
ATOM 3694 N N . PHE B 1 95 ? -12.82697 38.79847 10.98112 1.000 30.87097 393 PHE B N 1
ATOM 3695 C CA . PHE B 1 95 ? -14.16120 39.09663 10.45050 1.000 34.33826 393 PHE B CA 1
ATOM 3696 C C . PHE B 1 95 ? -14.94787 37.81122 10.22446 1.000 37.01153 393 PHE B C 1
ATOM 3697 O O . PHE B 1 95 ? -16.13763 37.73937 10.54415 1.000 32.31040 393 PHE B O 1
ATOM 3714 N N . THR B 1 96 ? -14.30804 36.79595 9.64619 1.000 33.98719 394 THR B N 1
ATOM 3715 C CA . THR B 1 96 ? -15.03534 35.55103 9.36391 1.000 33.52687 394 THR B CA 1
ATOM 3716 C C . THR B 1 96 ? -15.52220 34.90428 10.65341 1.000 33.13123 394 THR B C 1
ATOM 3717 O O . THR B 1 96 ? -16.64193 34.35839 10.72360 1.000 37.23214 394 THR B O 1
ATOM 3728 N N . VAL B 1 97 ? -14.64744 34.89808 11.66652 1.000 34.81347 395 VAL B N 1
ATOM 3729 C CA . VAL B 1 97 ? -14.99160 34.35553 12.96874 1.000 35.61168 395 VAL B CA 1
ATOM 3730 C C . VAL B 1 97 ? -16.21077 35.09846 13.51306 1.000 35.31717 395 VAL B C 1
ATOM 3731 O O . VAL B 1 97 ? -17.26263 34.50753 13.78871 1.000 31.64273 395 VAL B O 1
ATOM 3744 N N . ILE B 1 98 ? -16.11172 36.41981 13.59644 1.000 29.37574 396 ILE B N 1
ATOM 3745 C CA . ILE B 1 98 ? -17.23647 37.21469 14.09532 1.000 39.43509 396 ILE B CA 1
ATOM 3746 C C . ILE B 1 98 ? -18.51599 36.86152 13.34280 1.000 34.38216 396 ILE B C 1
ATOM 3747 O O . ILE B 1 98 ? -19.56859 36.61192 13.95062 1.000 35.72174 396 ILE B O 1
ATOM 3763 N N . ARG B 1 99 ? -18.42999 36.76842 12.02065 1.000 31.44417 397 ARG B N 1
ATOM 3764 C CA . ARG B 1 99 ? -19.62006 36.65042 11.18978 1.000 38.61523 397 ARG B CA 1
ATOM 3765 C C . ARG B 1 99 ? -20.26864 35.28158 11.26230 1.000 36.65714 397 ARG B C 1
ATOM 3766 O O . ARG B 1 99 ? -21.34332 35.10560 10.69435 1.000 37.30155 397 ARG B O 1
ATOM 3787 N N . LYS B 1 100 ? -19.62398 34.29113 11.87019 1.000 34.80833 398 LYS B N 1
ATOM 3788 C CA . LYS B 1 100 ? -20.37461 33.07283 12.16711 1.000 38.03337 398 LYS B CA 1
ATOM 3789 C C . LYS B 1 100 ? -21.56408 33.33580 13.10101 1.000 41.43018 398 LYS B C 1
ATOM 3790 O O . LYS B 1 100 ? -22.49883 32.52147 13.15395 1.000 38.37814 398 LYS B O 1
ATOM 3809 N N . LYS B 1 101 ? -21.55163 34.43828 13.83420 1.000 37.25708 399 LYS B N 1
ATOM 3810 C CA . LYS B 1 101 ? -22.63556 34.71818 14.77664 1.000 45.78511 399 LYS B CA 1
ATOM 3811 C C . LYS B 1 101 ? -23.23385 36.10110 14.59095 1.000 43.20594 399 LYS B C 1
ATOM 3812 O O . LYS B 1 101 ? -24.43181 36.27645 14.78656 1.000 39.77248 399 LYS B O 1
ATOM 3831 N N . TYR B 1 102 ? -22.43301 37.08996 14.22603 1.000 41.12785 400 TYR B N 1
ATOM 3832 C CA . TYR B 1 102 ? -22.87043 38.46870 14.31520 1.000 36.48978 400 TYR B CA 1
ATOM 3833 C C . TYR B 1 102 ? -22.25948 39.27412 13.18032 1.000 41.99953 400 TYR B C 1
ATOM 3834 O O . TYR B 1 102 ? -21.16930 38.94481 12.70066 1.000 40.74535 400 TYR B O 1
ATOM 3852 N N . PRO B 1 103 ? -22.89087 40.37195 12.79004 1.000 44.48435 401 PRO B N 1
ATOM 3853 C CA . PRO B 1 103 ? -22.22347 41.31240 11.89085 1.000 35.98968 401 PRO B CA 1
ATOM 3854 C C . PRO B 1 103 ? -20.94016 41.85172 12.51148 1.000 40.71880 401 PRO B C 1
ATOM 3855 O O . PRO B 1 103 ? -20.79594 41.94567 13.73124 1.000 34.07534 401 PRO B O 1
ATOM 3866 N N . THR B 1 104 ? -19.97418 42.18730 11.65070 1.000 35.80722 402 THR B N 1
ATOM 3867 C CA . THR B 1 104 ? -18.75842 42.81571 12.15616 1.000 30.65660 402 THR B CA 1
ATOM 3868 C C . THR B 1 104 ? -19.00330 44.25681 12.56837 1.000 27.98353 402 THR B C 1
ATOM 3869 O O . THR B 1 104 ? -18.26430 44.79765 13.40655 1.000 31.05820 402 THR B O 1
ATOM 3880 N N . ASP B 1 105 ? -19.96156 44.91608 11.93088 1.000 33.44086 403 ASP B N 1
ATOM 3881 C CA . ASP B 1 105 ? -20.38125 46.26426 12.31318 1.000 33.77987 403 ASP B CA 1
ATOM 3882 C C . ASP B 1 105 ? -20.68095 46.36021 13.80450 1.000 36.57505 403 ASP B C 1
ATOM 3883 O O . ASP B 1 105 ? -21.57517 45.67558 14.32874 1.000 34.97414 403 ASP B O 1
ATOM 3892 N N . GLY B 1 106 ? -19.95149 47.23127 14.47894 1.000 34.38288 404 GLY B N 1
ATOM 3893 C CA . GLY B 1 106 ? -20.05600 47.32309 15.90659 1.000 37.11871 404 GLY B CA 1
ATOM 3894 C C . GLY B 1 106 ? -19.23082 46.31339 16.65588 1.000 44.16425 404 GLY B C 1
ATOM 3895 O O . GLY B 1 106 ? -19.20242 46.36651 17.88958 1.000 43.76163 404 GLY B O 1
ATOM 3899 N N . SER B 1 107 ? -18.54677 45.39530 15.96259 1.000 38.05788 405 SER B N 1
ATOM 3900 C CA . SER B 1 107 ? -17.65610 44.50188 16.68415 1.000 32.79217 405 SER B CA 1
ATOM 3901 C C . SER B 1 107 ? -16.31615 45.19523 16.88727 1.000 33.89162 405 SER B C 1
ATOM 3902 O O . SER B 1 107 ? -16.04484 46.26505 16.34192 1.000 37.06047 405 SER B O 1
ATOM 3910 N N . GLU B 1 108 ? -15.49318 44.59189 17.72615 1.000 35.74887 406 GLU B N 1
ATOM 3911 C CA . GLU B 1 108 ? -14.21453 45.13650 18.11835 1.000 40.03091 406 GLU B CA 1
ATOM 3912 C C . GLU B 1 108 ? -13.14387 44.08907 17.83927 1.000 36.13321 406 GLU B C 1
ATOM 3913 O O . GLU B 1 108 ? -13.36450 42.88611 18.02068 1.000 40.40362 406 GLU B O 1
ATOM 3925 N N . ILE B 1 109 ? -12.02870 44.56061 17.31203 1.000 38.00085 407 ILE B N 1
ATOM 3926 C CA . ILE B 1 109 ? -10.81847 43.78548 17.13414 1.000 29.25359 407 ILE B CA 1
ATOM 3927 C C . ILE B 1 109 ? -9.79680 44.39887 18.06247 1.000 31.18537 407 ILE B C 1
ATOM 3928 O O . ILE B 1 109 ? -9.69497 45.62749 18.14737 1.000 32.79045 407 ILE B O 1
ATOM 3944 N N . VAL B 1 110 ? -9.09344 43.55420 18.80249 1.000 29.69760 408 VAL B N 1
ATOM 3945 C CA . VAL B 1 110 ? -7.95011 43.98390 19.58071 1.000 26.04377 408 VAL B CA 1
ATOM 3946 C C . VAL B 1 110 ? -6.73213 43.39180 18.87301 1.000 36.45014 408 VAL B C 1
ATOM 3947 O O . VAL B 1 110 ? -6.45257 42.19473 18.97764 1.000 35.07763 408 VAL B O 1
ATOM 3960 N N . LEU B 1 111 ? -6.00351 44.21989 18.13649 1.000 34.98640 409 LEU B N 1
ATOM 3961 C CA . LEU B 1 111 ? -4.86863 43.77812 17.33691 1.000 34.02728 409 LEU B CA 1
ATOM 3962 C C . LEU B 1 111 ? -3.57765 44.12976 18.05758 1.000 38.87514 409 LEU B C 1
ATOM 3963 O O . LEU B 1 111 ? -3.26536 45.31219 18.21604 1.000 36.09593 409 LEU B O 1
ATOM 3979 N N . LEU B 1 112 ? -2.82596 43.09842 18.45927 1.000 30.62041 410 LEU B N 1
ATOM 3980 C CA . LEU B 1 112 ? -1.54532 43.23069 19.12550 1.000 30.84511 410 LEU B CA 1
ATOM 3981 C C . LEU B 1 112 ? -0.44835 42.76000 18.16480 1.000 31.17767 410 LEU B C 1
ATOM 3982 O O . LEU B 1 112 ? -0.49856 41.61999 17.69196 1.000 27.14657 410 LEU B O 1
ATOM 3998 N N . THR B 1 113 ? 0.51746 43.64285 17.88006 1.000 26.70414 411 THR B N 1
ATOM 3999 C CA . THR B 1 113 ? 1.46766 43.44172 16.78325 1.000 29.83133 411 THR B CA 1
ATOM 4000 C C . THR B 1 113 ? 2.59844 44.45335 16.91750 1.000 37.71478 411 THR B C 1
ATOM 4001 O O . THR B 1 113 ? 2.39629 45.54751 17.43342 1.000 35.09321 411 THR B O 1
ATOM 4012 N N . ASP B 1 114 ? 3.78963 44.07891 16.44693 1.000 34.06757 412 ASP B N 1
ATOM 4013 C CA . ASP B 1 114 ? 4.84139 45.08038 16.28144 1.000 39.34358 412 ASP B CA 1
ATOM 4014 C C . ASP B 1 114 ? 4.64511 45.92112 15.02622 1.000 33.36087 412 ASP B C 1
ATOM 4015 O O . ASP B 1 114 ? 5.32466 46.94183 14.86360 1.000 43.06710 412 ASP B O 1
ATOM 4024 N N . GLY B 1 115 ? 3.69352 45.56056 14.17317 1.000 31.81421 413 GLY B N 1
ATOM 4025 C CA . GLY B 1 115 ? 3.31965 46.40582 13.06891 1.000 37.22022 413 GLY B CA 1
ATOM 4026 C C . GLY B 1 115 ? 4.29378 46.41130 11.91090 1.000 30.97421 413 GLY B C 1
ATOM 4027 O O . GLY B 1 115 ? 4.19601 47.26394 11.04000 1.000 34.93891 413 GLY B O 1
ATOM 4031 N N . GLU B 1 116 ? 5.22794 45.47269 11.86825 1.000 31.09235 414 GLU B N 1
ATOM 4032 C CA . GLU B 1 116 ? 6.26350 45.47270 10.82853 1.000 32.99754 414 GLU B CA 1
ATOM 4033 C C . GLU B 1 116 ? 5.72913 44.70176 9.63410 1.000 33.83866 414 GLU B C 1
ATOM 4034 O O . GLU B 1 116 ? 6.12968 43.57625 9.34935 1.000 32.27722 414 GLU B O 1
ATOM 4046 N N . ASP B 1 117 ? 4.84180 45.37540 8.89895 1.000 31.31623 415 ASP B N 1
ATOM 4047 C CA . ASP B 1 117 ? 4.11508 44.80872 7.76536 1.000 31.46139 415 ASP B CA 1
ATOM 4048 C C . ASP B 1 117 ? 3.82212 45.96426 6.83074 1.000 35.91251 415 ASP B C 1
ATOM 4049 O O . ASP B 1 117 ? 3.14323 46.91113 7.22814 1.000 32.98566 415 ASP B O 1
ATOM 4058 N N . ASN B 1 118 ? 4.31833 45.90595 5.59575 1.000 32.35715 416 ASN B N 1
ATOM 4059 C CA . ASN B 1 118 ? 4.08394 46.99415 4.65845 1.000 34.71720 416 ASN B CA 1
ATOM 4060 C C . ASN B 1 118 ? 2.88581 46.74869 3.74452 1.000 34.04069 416 ASN B C 1
ATOM 4061 O O . ASN B 1 118 ? 2.66639 47.53082 2.81862 1.000 37.57803 416 ASN B O 1
ATOM 4072 N N . THR B 1 119 ? 2.08710 45.69777 3.98933 1.000 34.46868 417 THR B N 1
ATOM 4073 C CA . THR B 1 119 ? 0.91205 45.41357 3.17064 1.000 37.75759 417 THR B CA 1
ATOM 4074 C C . THR B 1 119 ? -0.43615 45.72007 3.86274 1.000 37.94062 417 THR B C 1
ATOM 4075 O O . THR B 1 119 ? -1.47835 45.23533 3.41738 1.000 30.88182 417 THR B O 1
ATOM 4086 N N . ILE B 1 120 ? -0.45512 46.51806 4.92714 1.000 34.77037 418 ILE B N 1
ATOM 4087 C CA . ILE B 1 120 ? -1.69933 46.67264 5.69683 1.000 38.67400 418 ILE B CA 1
ATOM 4088 C C . ILE B 1 120 ? -2.75102 47.43916 4.89515 1.000 38.76643 418 ILE B C 1
ATOM 4089 O O . ILE B 1 120 ? -3.94525 47.11088 4.94821 1.000 40.71242 418 ILE B O 1
ATOM 4105 N N . SER B 1 121 ? -2.32632 48.44842 4.11726 1.000 34.52724 419 SER B N 1
ATOM 4106 C CA . SER B 1 121 ? -3.24556 49.18851 3.24591 1.000 34.20124 419 SER B CA 1
ATOM 4107 C C . SER B 1 121 ? -4.08152 48.23805 2.40895 1.000 38.40078 419 SER B C 1
ATOM 4108 O O . SER B 1 121 ? -5.20479 48.57290 2.00220 1.000 41.61310 419 SER B O 1
ATOM 4116 N N . GLY B 1 122 ? -3.56155 47.03623 2.17942 1.000 36.99771 420 GLY B N 1
ATOM 4117 C CA . GLY B 1 122 ? -4.23476 46.08762 1.32899 1.000 37.18695 420 GLY B CA 1
ATOM 4118 C C . GLY B 1 122 ? -5.61479 45.71472 1.81211 1.000 34.58514 420 GLY B C 1
ATOM 4119 O O . GLY B 1 122 ? -6.48221 45.43420 0.99702 1.000 32.22830 420 GLY B O 1
ATOM 4123 N N . CYS B 1 123 ? -5.85430 45.73102 3.12618 1.000 37.07585 421 CYS B N 1
ATOM 4124 C CA . CYS B 1 123 ? -7.20655 45.44265 3.60554 1.000 37.42645 421 CYS B CA 1
ATOM 4125 C C . CYS B 1 123 ? -7.96616 46.67386 4.07364 1.000 33.82108 421 CYS B C 1
ATOM 4126 O O . CYS B 1 123 ? -9.00112 46.52717 4.69705 1.000 32.84892 421 CYS B O 1
ATOM 4133 N N . PHE B 1 124 ? -7.46640 47.87751 3.81757 1.000 42.74379 422 PHE B N 1
ATOM 4134 C CA . PHE B 1 124 ? -8.16417 49.04869 4.31777 1.000 37.23516 422 PHE B CA 1
ATOM 4135 C C . PHE B 1 124 ? -9.63919 49.00578 3.95899 1.000 39.53146 422 PHE B C 1
ATOM 4136 O O . PHE B 1 124 ? -10.50023 49.14157 4.83218 1.000 35.51981 422 PHE B O 1
ATOM 4153 N N . ASN B 1 125 ? -9.95173 48.82344 2.67586 1.000 36.15412 423 ASN B N 1
ATOM 4154 C CA . ASN B 1 125 ? -11.34612 48.87895 2.25473 1.000 40.73818 423 ASN B CA 1
ATOM 4155 C C . ASN B 1 125 ? -12.18746 47.81616 2.95289 1.000 45.08476 423 ASN B C 1
ATOM 4156 O O . ASN B 1 125 ? -13.30570 48.09948 3.42365 1.000 37.99294 423 ASN B O 1
ATOM 4167 N N . GLU B 1 126 ? -11.65395 46.59709 3.06295 1.000 36.23963 424 GLU B N 1
ATOM 4168 C CA . GLU B 1 126 ? -12.38591 45.54799 3.75849 1.000 36.22790 424 GLU B CA 1
ATOM 4169 C C . GLU B 1 126 ? -12.60808 45.92473 5.21792 1.000 34.58908 424 GLU B C 1
ATOM 4170 O O . GLU B 1 126 ? -13.69723 45.71075 5.76988 1.000 34.54190 424 GLU B O 1
ATOM 4182 N N . VAL B 1 127 ? -11.60875 46.56251 5.82973 1.000 32.27033 425 VAL B N 1
ATOM 4183 C CA . VAL B 1 127 ? -11.73735 46.97208 7.21562 1.000 36.52937 425 VAL B CA 1
ATOM 4184 C C . VAL B 1 127 ? -12.81083 48.04535 7.32658 1.000 38.48799 425 VAL B C 1
ATOM 4185 O O . VAL B 1 127 ? -13.70525 47.95527 8.18534 1.000 36.91524 425 VAL B O 1
ATOM 4198 N N . LYS B 1 128 ? -12.80124 49.01566 6.40164 1.000 34.69379 426 LYS B N 1
ATOM 4199 C CA . LYS B 1 128 ? -13.85706 50.03575 6.42072 1.000 38.69460 426 LYS B CA 1
ATOM 4200 C C . LYS B 1 128 ? -15.20858 49.38321 6.25741 1.000 37.93011 426 LYS B C 1
ATOM 4201 O O . LYS B 1 128 ? -16.16431 49.72436 6.96847 1.000 44.85014 426 LYS B O 1
ATOM 4220 N N . GLN B 1 129 ? -15.31448 48.43360 5.32385 1.000 38.72902 427 GLN B N 1
ATOM 4221 C CA . GLN B 1 129 ? -16.64939 47.95744 5.02837 1.000 41.46980 427 GLN B CA 1
ATOM 4222 C C . GLN B 1 129 ? -17.12054 47.01726 6.10457 1.000 35.17640 427 GLN B C 1
ATOM 4223 O O . GLN B 1 129 ? -18.32065 46.74560 6.16770 1.000 38.22515 427 GLN B O 1
ATOM 4237 N N . SER B 1 130 ? -16.19844 46.54187 6.97266 1.000 37.61856 428 SER B N 1
ATOM 4238 C CA . SER B 1 130 ? -16.61679 45.59307 7.98394 1.000 36.91794 428 SER B CA 1
ATOM 4239 C C . SER B 1 130 ? -17.44243 46.27879 9.07770 1.000 31.87543 428 SER B C 1
ATOM 4240 O O . SER B 1 130 ? -18.29666 45.64433 9.68645 1.000 30.56382 428 SER B O 1
ATOM 4248 N N . GLY B 1 131 ? -17.17408 47.54800 9.34878 1.000 33.18892 429 GLY B N 1
ATOM 4249 C CA . GLY B 1 131 ? -17.78004 48.24146 10.45290 1.000 36.05020 429 GLY B CA 1
ATOM 4250 C C . GLY B 1 131 ? -17.12811 47.93582 11.77339 1.000 37.21943 429 GLY B C 1
ATOM 4251 O O . GLY B 1 131 ? -17.58851 48.43731 12.80641 1.000 34.48606 429 GLY B O 1
ATOM 4255 N N . ALA B 1 132 ? -16.10112 47.08371 11.78243 1.000 30.53295 430 ALA B N 1
ATOM 4256 C CA . ALA B 1 132 ? -15.46363 46.73809 13.01965 1.000 29.08592 430 ALA B CA 1
ATOM 4257 C C . ALA B 1 132 ? -14.59216 47.90222 13.50191 1.000 29.72393 430 ALA B C 1
ATOM 4258 O O . ALA B 1 132 ? -14.08283 48.71933 12.72454 1.000 30.82677 430 ALA B O 1
ATOM 4265 N N . ILE B 1 133 ? -14.46857 47.98232 14.81180 1.000 33.12074 431 ILE B N 1
ATOM 4266 C CA . ILE B 1 133 ? -13.66395 48.97660 15.50540 1.000 35.18871 431 ILE B CA 1
ATOM 4267 C C . ILE B 1 133 ? -12.33847 48.29385 15.80796 1.000 36.96285 431 ILE B C 1
ATOM 4268 O O . ILE B 1 133 ? -12.34274 47.24503 16.45093 1.000 35.23961 431 ILE B O 1
ATOM 4284 N N . ILE B 1 134 ? -11.21689 48.83578 15.31632 1.000 34.55719 432 ILE B N 1
ATOM 4285 C CA . ILE B 1 134 ? -9.91696 48.17263 15.43488 1.000 38.64203 432 ILE B CA 1
ATOM 4286 C C . ILE B 1 134 ? -9.05473 48.90042 16.46297 1.000 34.44082 432 ILE B C 1
ATOM 4287 O O . ILE B 1 134 ? -8.48524 49.95282 16.15891 1.000 39.60809 432 ILE B O 1
ATOM 4303 N N . HIS B 1 135 ? -8.85564 48.29860 17.63305 1.000 34.48770 433 HIS B N 1
ATOM 4304 C CA . HIS B 1 135 ? -7.94804 48.80673 18.65463 1.000 36.03371 433 HIS B CA 1
ATOM 4305 C C . HIS B 1 135 ? -6.58597 48.21366 18.34603 1.000 42.92411 433 HIS B C 1
ATOM 4306 O O . HIS B 1 135 ? -6.48946 47.00208 18.13854 1.000 42.74723 433 HIS B O 1
ATOM 4320 N N . THR B 1 136 ? -5.55123 49.05166 18.27317 1.000 39.98814 434 THR B N 1
ATOM 4321 C CA . THR B 1 136 ? -4.20937 48.59055 17.98585 1.000 43.53081 434 THR B CA 1
ATOM 4322 C C . THR B 1 136 ? -3.29703 48.79438 19.19078 1.000 45.74057 434 THR B C 1
ATOM 4323 O O . THR B 1 136 ? -3.33147 49.84019 19.84430 1.000 40.71392 434 THR B O 1
ATOM 4334 N N . VAL B 1 137 ? -2.48930 47.76755 19.47387 1.000 41.40836 435 VAL B N 1
ATOM 4335 C CA . VAL B 1 137 ? -1.45138 47.79611 20.48555 1.000 39.72504 435 VAL B CA 1
ATOM 4336 C C . VAL B 1 137 ? -0.14428 47.47948 19.76315 1.000 44.99382 435 VAL B C 1
ATOM 4337 O O . VAL B 1 137 ? 0.13224 46.31588 19.42112 1.000 38.01674 435 VAL B O 1
ATOM 4350 N N . ALA B 1 138 ? 0.64684 48.53038 19.51464 1.000 46.63469 436 ALA B N 1
ATOM 4351 C CA . ALA B 1 138 ? 1.95107 48.42255 18.88252 1.000 51.21316 436 ALA B CA 1
ATOM 4352 C C . ALA B 1 138 ? 2.97028 47.93457 19.90523 1.000 54.40718 436 ALA B C 1
ATOM 4353 O O . ALA B 1 138 ? 3.23003 48.61513 20.90031 1.000 55.01908 436 ALA B O 1
ATOM 4360 N N . LEU B 1 139 ? 3.56688 46.77309 19.64560 1.000 45.98472 437 LEU B N 1
ATOM 4361 C CA . LEU B 1 139 ? 4.49891 46.14073 20.56865 1.000 44.87582 437 LEU B CA 1
ATOM 4362 C C . LEU B 1 139 ? 5.95471 46.35215 20.18304 1.000 47.25782 437 LEU B C 1
ATOM 4363 O O . LEU B 1 139 ? 6.82773 45.65172 20.70276 1.000 48.26257 437 LEU B O 1
ATOM 4379 N N . GLY B 1 140 ? 6.23914 47.29472 19.29172 1.000 46.62858 438 GLY B N 1
ATOM 4380 C CA . GLY B 1 140 ? 7.58591 47.53858 18.84484 1.000 44.51053 438 GLY B CA 1
ATOM 4381 C C . GLY B 1 140 ? 7.74082 48.96616 18.37350 1.000 52.30602 438 GLY B C 1
ATOM 438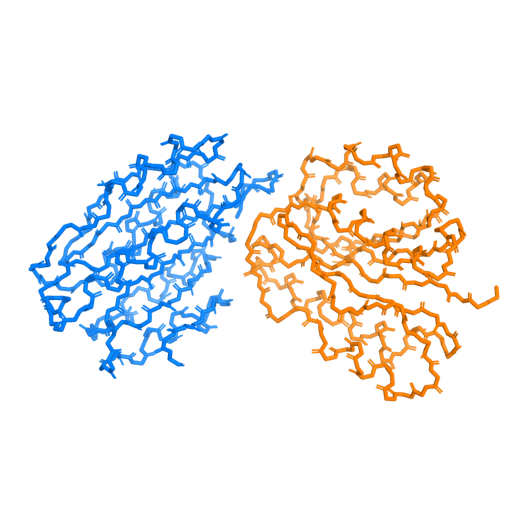2 O O . GLY B 1 140 ? 6.75805 49.67090 18.13127 1.000 49.50287 438 GLY B O 1
ATOM 4386 N N . PRO B 1 141 ? 8.98547 49.41587 18.22942 1.000 57.94439 439 PRO B N 1
ATOM 4387 C CA . PRO B 1 141 ? 9.25873 50.82495 17.90641 1.000 60.98306 439 PRO B CA 1
ATOM 4388 C C . PRO B 1 141 ? 9.22028 51.19724 16.42990 1.000 58.25216 439 PRO B C 1
ATOM 4389 O O . PRO B 1 141 ? 9.51868 52.35425 16.10300 1.000 56.90761 439 PRO B O 1
ATOM 4400 N N . SER B 1 142 ? 8.88897 50.27916 15.52795 1.000 56.76145 440 SER B N 1
ATOM 4401 C CA . SER B 1 142 ? 8.88982 50.60114 14.10421 1.000 65.36586 440 SER B CA 1
ATOM 4402 C C . SER B 1 142 ? 7.62737 50.08493 13.42170 1.000 55.88554 440 SER B C 1
ATOM 4403 O O . SER B 1 142 ? 7.66881 49.56351 12.30003 1.000 43.07210 440 SER B O 1
ATOM 4411 N N . ALA B 1 143 ? 6.48237 50.22099 14.08222 1.000 47.85186 441 ALA B N 1
ATOM 4412 C CA . ALA B 1 143 ? 5.22502 49.95310 13.40146 1.000 49.08026 441 ALA B CA 1
ATOM 4413 C C . ALA B 1 143 ? 5.16189 50.74715 12.10381 1.000 45.12609 441 ALA B C 1
ATOM 4414 O O . ALA B 1 143 ? 5.67371 51.86318 12.02218 1.000 44.61058 441 ALA B O 1
ATOM 4421 N N . ALA B 1 144 ? 4.58622 50.14149 11.06592 1.000 40.43573 442 ALA B N 1
ATOM 4422 C CA . ALA B 1 144 ? 4.22388 50.90593 9.88129 1.000 43.57203 442 ALA B CA 1
ATOM 4423 C C . ALA B 1 144 ? 3.15827 51.93312 10.25112 1.000 46.42837 442 ALA B C 1
ATOM 4424 O O . ALA B 1 144 ? 2.35088 51.71579 11.15992 1.000 44.10535 442 ALA B O 1
ATOM 4431 N N . GLN B 1 145 ? 3.15538 53.06410 9.53795 1.000 51.53007 443 GLN B N 1
ATOM 4432 C CA . GLN B 1 145 ? 2.12786 54.08150 9.77718 1.000 57.97837 443 GLN B CA 1
ATOM 4433 C C . GLN B 1 145 ? 0.73307 53.49058 9.65008 1.000 44.66553 443 GLN B C 1
ATOM 4434 O O . GLN B 1 145 ? -0.16177 53.79012 10.44880 1.000 53.37977 443 GLN B O 1
ATOM 4448 N N . GLU B 1 146 ? 0.54833 52.60732 8.67591 1.000 39.41183 444 GLU B N 1
ATOM 4449 C CA . GLU B 1 146 ? -0.76608 52.04872 8.40952 1.000 42.78979 444 GLU B CA 1
ATOM 4450 C C . GLU B 1 146 ? -1.37845 51.43167 9.65382 1.000 45.35623 444 GLU B C 1
ATOM 4451 O O . GLU B 1 146 ? -2.59439 51.49231 9.82508 1.000 45.32607 444 GLU B O 1
ATOM 4463 N N . LEU B 1 147 ? -0.55824 50.87202 10.54819 1.000 44.71483 445 LEU B N 1
ATOM 4464 C CA . LEU B 1 147 ? -1.07221 50.29095 11.78172 1.000 45.90980 445 LEU B CA 1
ATOM 4465 C C . LEU B 1 147 ? -2.03745 51.25629 12.47794 1.000 46.61006 445 LEU B C 1
ATOM 4466 O O . LEU B 1 147 ? -3.20388 50.92254 12.72222 1.000 39.18828 445 LEU B O 1
ATOM 4482 N N . GLU B 1 148 ? -1.56434 52.47175 12.78122 1.000 44.30493 446 GLU B N 1
ATOM 4483 C CA . GLU B 1 148 ? -2.39102 53.42357 13.51579 1.000 54.79402 446 GLU B CA 1
ATOM 4484 C C . GLU B 1 148 ? -3.56031 53.90755 12.66510 1.000 50.29026 446 GLU B C 1
ATOM 4485 O O . GLU B 1 148 ? -4.64182 54.18727 13.20007 1.000 46.35401 446 GLU B O 1
ATOM 4497 N N . GLU B 1 149 ? -3.38213 53.95403 11.34504 1.000 43.05407 447 GLU B N 1
ATOM 4498 C CA . GLU B 1 149 ? -4.48752 54.30968 10.46733 1.000 51.34592 447 GLU B CA 1
ATOM 4499 C C . GLU B 1 149 ? -5.64517 53.33186 10.62853 1.000 45.78233 447 GLU B C 1
ATOM 4500 O O . GLU B 1 149 ? -6.81171 53.74880 10.59283 1.000 42.63843 447 GLU B O 1
ATOM 4512 N N . LEU B 1 150 ? -5.35764 52.06023 10.94049 1.000 40.69509 448 LEU B N 1
ATOM 4513 C CA . LEU B 1 150 ? -6.46244 51.12870 11.14826 1.000 42.12439 448 LEU B CA 1
ATOM 4514 C C . LEU B 1 150 ? -7.34859 51.59868 12.29606 1.000 44.46913 448 LEU B C 1
ATOM 4515 O O . LEU B 1 150 ? -8.57855 51.53670 12.20835 1.000 41.42843 448 LEU B O 1
ATOM 4531 N N . SER B 1 151 ? -6.73918 52.09390 13.37404 1.000 40.80583 449 SER B N 1
ATOM 4532 C CA . SER B 1 151 ? -7.53271 52.61459 14.47692 1.000 39.40656 449 SER B CA 1
ATOM 4533 C C . SER B 1 151 ? -8.22346 53.91335 14.08969 1.000 43.60718 449 SER B C 1
ATOM 4534 O O . SER B 1 151 ? -9.40390 54.10665 14.39300 1.000 44.12387 449 SER B O 1
ATOM 4542 N N . LYS B 1 152 ? -7.52034 54.80056 13.39290 1.000 51.77983 450 LYS B N 1
ATOM 4543 C CA . LYS B 1 152 ? -8.08840 56.11840 13.15536 1.000 50.50488 450 LYS B CA 1
ATOM 4544 C C . LYS B 1 152 ? -9.30115 56.01602 12.24709 1.000 50.51634 450 LYS B C 1
ATOM 4545 O O . LYS B 1 152 ? -10.29984 56.70843 12.45434 1.000 50.06647 450 LYS B O 1
ATOM 4564 N N . MET B 1 153 ? -9.24541 55.14050 11.24735 1.000 52.47541 451 MET B N 1
ATOM 4565 C CA . MET B 1 153 ? -10.33900 55.08447 10.29770 1.000 49.51810 451 MET B CA 1
ATOM 4566 C C . MET B 1 153 ? -11.54288 54.35599 10.85647 1.000 44.27048 451 MET B C 1
ATOM 4567 O O . MET B 1 153 ? -12.60922 54.45528 10.26502 1.000 43.77578 451 MET B O 1
ATOM 4581 N N . THR B 1 154 ? -11.40791 53.63005 11.96729 1.000 42.97601 452 THR B N 1
ATOM 4582 C CA . THR B 1 154 ? -12.53201 52.89508 12.54151 1.000 44.20422 452 THR B CA 1
ATOM 4583 C C . THR B 1 154 ? -12.98408 53.43075 13.89568 1.000 37.02962 452 THR B C 1
ATOM 4584 O O . THR B 1 154 ? -13.93055 52.89323 14.47410 1.000 37.97534 452 THR B O 1
ATOM 4595 N N . GLY B 1 155 ? -12.31735 54.44551 14.43287 1.000 39.02135 453 GLY B N 1
ATOM 4596 C CA . GLY B 1 155 ? -12.65159 54.89330 15.76452 1.000 43.35740 453 GLY B CA 1
ATOM 4597 C C . GLY B 1 155 ? -12.09312 54.04906 16.87789 1.000 46.51673 453 GLY B C 1
ATOM 4598 O O . GLY B 1 155 ? -12.62666 54.07953 17.98682 1.000 40.33229 453 GLY B O 1
ATOM 4602 N N . GLY B 1 156 ? -11.01537 53.30708 16.62776 1.000 42.97314 454 GLY B N 1
ATOM 4603 C CA . GLY B 1 156 ? -10.46591 52.44803 17.64649 1.000 35.75521 454 GLY B CA 1
ATOM 4604 C C . GLY B 1 156 ? -9.44737 53.12607 18.52692 1.000 41.58196 454 GLY B C 1
ATOM 4605 O O . GLY B 1 156 ? -8.89297 54.17735 18.20328 1.000 44.26390 454 GLY B O 1
ATOM 4609 N N . LEU B 1 157 ? -9.16018 52.47311 19.64670 1.000 41.95747 455 LEU B N 1
ATOM 4610 C CA . LEU B 1 157 ? -8.11353 52.94516 20.54557 1.000 48.39577 455 LEU B CA 1
ATOM 4611 C C . LEU B 1 157 ? -6.74187 52.52500 20.04277 1.000 49.12065 455 LEU B C 1
ATOM 4612 O O . LEU B 1 157 ? -6.55736 51.41211 19.54376 1.000 49.62724 455 LEU B O 1
ATOM 4628 N N . GLN B 1 158 ? -5.77242 53.41147 20.22373 1.000 53.48992 456 GLN B N 1
ATOM 4629 C CA . GLN B 1 158 ? -4.43444 53.28061 19.67815 1.000 57.22056 456 GLN B CA 1
ATOM 4630 C C . GLN B 1 158 ? -3.48619 53.49965 20.84113 1.000 60.85282 456 GLN B C 1
ATOM 4631 O O . GLN B 1 158 ? -3.58480 54.51993 21.52997 1.000 58.76924 456 GLN B O 1
ATOM 4645 N N . THR B 1 159 ? -2.62807 52.51098 21.11030 1.000 60.77447 457 THR B N 1
ATOM 4646 C CA . THR B 1 159 ? -1.56770 52.65538 22.09881 1.000 63.09195 457 THR B CA 1
ATOM 4647 C C . THR B 1 159 ? -0.25237 52.12123 21.54090 1.000 72.47153 457 THR B C 1
ATOM 4648 O O . THR B 1 159 ? -0.22327 51.42316 20.52054 1.000 66.60126 457 THR B O 1
ATOM 4659 N N . TYR B 1 160 ? 0.84896 52.41374 22.26929 1.000 78.95181 458 TYR B N 1
ATOM 4660 C CA . TYR B 1 160 ? 2.20122 52.04616 21.84925 1.000 87.57043 458 TYR B CA 1
ATOM 4661 C C . TYR B 1 160 ? 2.94393 51.12103 22.80853 1.000 85.86737 458 TYR B C 1
ATOM 4662 O O . TYR B 1 160 ? 3.94840 50.52174 22.39917 1.000 96.14233 458 TYR B O 1
ATOM 4680 N N . ALA B 1 161 ? 2.49602 50.97877 24.05026 1.000 82.25623 459 ALA B N 1
ATOM 4681 C CA . ALA B 1 161 ? 3.16882 50.10372 25.01342 1.000 90.67120 459 ALA B CA 1
ATOM 4682 C C . ALA B 1 161 ? 4.69759 50.20201 24.95210 1.000 114.82458 459 ALA B C 1
ATOM 4683 O O . ALA B 1 161 ? 5.36093 49.34516 24.35892 1.000 92.84886 459 ALA B O 1
#

Nearest PDB structures (foldseek):
  6pyx-assembly2_B  TM=9.991E-01  e=2.937E-31  Homo sapiens
  4c2b-assembly3_E  TM=7.630E-01  e=5.641E-07  Homo sapiens
  1m10-assembly1_A  TM=7.310E-01  e=9.461E-07  Homo sapiens
  1u0o-assembly1_C  TM=7.810E-01  e=1.896E-04  Mus musculus
  1qc5-assembly1_B  TM=6.552E-01  e=3.532E-05  Homo sapiens

Organism: Homo sapiens (NCBI:txid9606)

Solvent-accessible surface area: 12920 Å² total; per-residue (Å²): 13,3,61,77,7,44,27,0,0,0,0,0,0,0,32,0,28,35,0,66,76,66,89,23,24,94,62,0,30,127,34,0,84,102,26,0,65,138,79,1,38,132,14,1,38,0,0,0,0,3,0,18,74,51,31,73,73,60,7,78,16,53,42,1,84,54,46,83,32,44,67,48,2,16,174,106,18,11,103,67,22,64,49,36,42,19,0,5,28,0,0,98,18,0,6,74,2,0,127,128,114,43,91,4,62,0,0,0,0,15,0,3,0,0,0,60,11,134,76,0,60,54,1,44,94,66,1,124,132,4,22,2,0,0,16,4,20,6,2,10,125,71,37,26,108,52,5,57,61,0,0,124,61,18,41,11,98,60,66,130,107,127,110,59,22,0,0,0,0,0,0,30,0,0,7,1,32,28,68,86,24,23,82,74,0,26,115,36,0,85,96,25,0,81,129,72,1,83,119,11,2,44,0,0,0,0,1,0,20,34,52,30,74,69,53,5,72,15,47,44,0,99,44,45,72,31,40,64,49,0,18,174,104,22,10,101,22,4,16,4,1,12,21,0,5,29,0,0,95,20,0,6,77,3,0,130,135,118,68,96,5,106,50,0,24,0,14,0,4,0,0,0,27,2,82,77,0,61,53,0,39,88,76,0,114,135,4,30,2,52,0,32,2,26,10,2,3,101,68,40,25,134,50,5,59,64,0,0,130,61,24,67,16,127,84,57,136,80

Sequence (318 aa):
ETGIGQRIVCLVLDKSGSMATGNRLNRLNQAGQLFLLQTVELGSWVGMVTFDSAAHVQSELIQINSGSDRDTLAKRLPAAASGGTSICSGLRSAFTVIRKKYPTDGSEIVLLTDGEDNTISGCFNEVKQSGAIIHTVALGPSAAQELEELSKMTGGLQTYAGQRIVCLVLDKSGSMATGNRLNRLNQAGQLFLLQTVELGSWVGMVTFDSAAHVQSELIQINSGSDRDTLAKRLPAAASGGTSICSGLRSAFTVIRKKYPTDGSEIVLLTDGEDNTISGCFNEVKQSGAIIHTVALGPSAAQELEELSKMTGGLQTYA

B-factor: mean 49.36, std 15.7, range [22.14, 143.35]

InterPro domains:
  IPR002035 von Willebrand factor, type A [PF13519] (308-414)
  IPR002035 von Willebrand factor, type A [PS50234] (306-475)
  IPR002035 von Willebrand factor, type A [SM00327] (304-477)
  IPR004727 Calcium-activated chloride channel protein, chordata [TIGR00868] (1-860)
  IPR013642 Calcium-activated chloride channel, N-terminal [PF08434] (25-289)
  IPR013783 Immunoglobulin-like fold [G3DSA:2.60.40.10] (752-865)
  IPR036465 von Willebrand factor A-like domain superfamily [G3DSA:3.40.50.410] (304-473)
  IPR036465 von Willebrand factor A-like domain superfamily [SSF53300] (307-470)
  IPR051266 Calcium-activated chloride channel regulator [PTHR10579] (151-862)
  IPR061453 Choice-of-anchor X domain [NF041940] (640-677)

GO terms:
  GO:0005254 chloride channel activity (F, TAS)
  GO:0034220 monoatomic ion transmembrane transport (P, TAS)
  GO:0005886 plasma membrane (C, TAS)
  GO:0004222 metalloendopeptidase activity (F, TAS)

Radius of gyration: 21.0 Å; Cα contacts (8 Å, |Δi|>4): 781; chains: 2; bounding box: 57×52×44 Å

Foldseek 3Di:
DAPVDAAEEEEEAEQAQVCVPDCLLVVSLVVLLCCLQPNHDAFHWYWYWYDFPAIDTLGATDGHHDNVRSVSVSVSRDPHHHHHDDSLNSVVVSCVSQVVDHQQQRHEYEYRELQPDPCLVVCVVVLLVRNHAYEYERSHDPHDVVRVVSRVSNVYHYPPD/DAAEEEEQAEQAQCCVPDCNLVVSLVVLLCCLQPVDDAQHWYWYWYDAPAIDTLGQTDGRNDSVVSVSRSVSRDPHHHHHHDSVNSVVVVCVSCVVDDQQQRHEYEYEELQPDPCLVVCQVVLLVRNHAYAYENSHDDHDPVRVVSNVSNVYHYDHD

Secondary structure (DSSP, 8-state):
--TTS--EEEEEEE-SGGGGSTTHHHHHHHHHHHIIIIIS-TT-EEEEEEESSSEEEEEEEEE--SHHHHHHHHTTS-----S---HHHHHHHHHHHHHTTS-STT-EEEEEE----S-GGGGHHHHHHH--EEEEEE-SS---HHHHHHHHTTT--EE--/---EEEEEEE-SGGGGSTTHHHHHHHHHHHIIIIISPTT-EEEEEEESSSEEEEEEEEE--SHHHHHHHHTTS-----S---HHHHHHHHHHHHHTTS-STT-EEEEEE----TTGGGGHHHHHHHT-EEEEEE-STT--HHHHHHHHHHT--EE--